Protein AF-A0A091MDM4-F1 (afdb_monomer)

Mean predicted aligned error: 3.96 Å

Foldseek 3Di:
DCPVVLVVVLLVLVVVQAPPCVQAVLPQVVLLVVCCVPPVVVPSVCCVQLFSVQVSVLSVVLCCLQCVVVVFFAFPAPNALCARRQWGQEGAHDDDLVPADFQEWGWYWDGDPPSHIWIWIWHAAQVRPDIDIHTDDPVCSNVCLAPVSLVVVQVPDPHHRHFWYWIAGSVGIDTDGSCPNSDTHTDPDGD

Nearest PDB structures (foldseek):
  4mlq-assembly1_A  TM=4.638E-01  e=4.460E+00  Priestia megaterium
  2xft-assembly2_B  TM=2.342E-01  e=1.701E+00  Streptomyces clavuligerus
  2xgn-assembly2_B  TM=2.343E-01  e=1.601E+00  Streptomyces clavuligerus
  2xh9-assembly1_A  TM=2.723E-01  e=5.031E+00  Streptomyces clavuligerus
  2xf3-assembly1_A  TM=2.298E-01  e=3.300E+00  Streptomyces clavuligerus

Structure (mmCIF, N/CA/C/O backbone):
data_AF-A0A091MDM4-F1
#
_entry.id   AF-A0A091MDM4-F1
#
loop_
_atom_site.group_PDB
_atom_site.id
_atom_site.type_symbol
_atom_site.label_atom_id
_atom_site.label_alt_id
_atom_site.label_comp_id
_atom_site.label_asym_id
_atom_site.label_entity_id
_atom_site.label_seq_id
_atom_site.pdbx_PDB_ins_code
_atom_site.Cartn_x
_atom_site.Cartn_y
_atom_site.Cartn_z
_atom_site.occupancy
_atom_site.B_iso_or_equiv
_atom_site.auth_seq_id
_atom_site.auth_comp_id
_atom_site.auth_asym_id
_atom_site.auth_atom_id
_atom_site.pdbx_PDB_model_num
ATOM 1 N N . GLN A 1 1 ? 21.155 23.314 11.624 1.00 45.09 1 GLN A N 1
ATOM 2 C CA . GLN A 1 1 ? 21.574 22.799 10.302 1.00 45.09 1 GLN A CA 1
ATOM 3 C C . GLN A 1 1 ? 20.989 21.403 10.018 1.00 45.09 1 GLN A C 1
ATOM 5 O O . GLN A 1 1 ? 21.298 20.847 8.976 1.00 45.09 1 GLN A O 1
ATOM 10 N N . ASP A 1 2 ? 20.067 20.887 10.848 1.00 61.50 2 ASP A N 1
ATOM 11 C CA . ASP A 1 2 ? 19.577 19.497 10.751 1.00 61.50 2 ASP A CA 1
ATOM 12 C C . ASP A 1 2 ? 18.279 19.299 9.951 1.00 61.50 2 ASP A C 1
ATOM 14 O O . ASP A 1 2 ? 18.075 18.226 9.390 1.00 61.50 2 ASP A O 1
ATOM 18 N N . ALA A 1 3 ? 17.428 20.326 9.825 1.00 61.38 3 ALA A N 1
ATOM 19 C CA . ALA A 1 3 ? 16.146 20.208 9.116 1.00 61.38 3 ALA A CA 1
ATOM 20 C C . ALA A 1 3 ? 16.320 19.858 7.624 1.00 61.38 3 ALA A C 1
ATOM 22 O O . ALA A 1 3 ? 15.691 18.933 7.128 1.00 61.38 3 ALA A O 1
ATOM 23 N N . GLY A 1 4 ? 17.264 20.512 6.935 1.00 71.25 4 GLY A N 1
ATOM 24 C CA . GLY A 1 4 ? 17.532 20.226 5.519 1.00 71.25 4 GLY A CA 1
ATOM 25 C C . GLY A 1 4 ? 18.147 18.842 5.265 1.00 71.25 4 GLY A C 1
ATOM 26 O O . GLY A 1 4 ? 17.968 18.282 4.189 1.00 71.25 4 GLY A O 1
ATOM 27 N N . SER A 1 5 ? 18.843 18.271 6.254 1.00 81.31 5 SER A N 1
ATOM 28 C CA . SER A 1 5 ? 19.373 16.902 6.175 1.00 81.31 5 SER A CA 1
ATOM 29 C C . SER A 1 5 ? 18.253 15.868 6.332 1.00 81.31 5 SER A C 1
ATOM 31 O O . SER A 1 5 ? 18.197 14.882 5.597 1.00 81.31 5 SER A O 1
ATOM 33 N N . LEU A 1 6 ? 17.320 16.131 7.254 1.00 82.56 6 LEU A N 1
ATOM 34 C CA . LEU A 1 6 ? 16.150 15.293 7.492 1.00 82.56 6 LEU A CA 1
ATOM 35 C C . LEU A 1 6 ? 15.211 15.261 6.278 1.00 82.56 6 LEU A C 1
ATOM 37 O O . LEU A 1 6 ? 14.831 14.178 5.835 1.00 82.56 6 LEU A O 1
ATOM 41 N N . ASP A 1 7 ? 14.899 16.422 5.700 1.00 84.50 7 ASP A N 1
ATOM 42 C CA . ASP A 1 7 ? 14.035 16.520 4.518 1.00 84.50 7 ASP A CA 1
ATOM 43 C C . ASP A 1 7 ? 14.628 15.763 3.322 1.00 84.50 7 ASP A C 1
ATOM 45 O O . ASP A 1 7 ? 13.929 15.003 2.646 1.00 84.50 7 ASP A O 1
ATOM 49 N N . ALA A 1 8 ? 15.940 15.897 3.100 1.00 86.00 8 ALA A N 1
ATOM 50 C CA . ALA A 1 8 ? 16.646 15.161 2.057 1.00 86.00 8 ALA A CA 1
ATOM 51 C C . ALA A 1 8 ? 16.611 13.641 2.297 1.00 86.00 8 ALA A C 1
ATOM 53 O O . ALA A 1 8 ? 16.416 12.873 1.354 1.00 86.00 8 ALA A O 1
ATOM 54 N N . ALA A 1 9 ? 16.753 13.192 3.548 1.00 85.00 9 ALA A N 1
ATOM 55 C CA . ALA A 1 9 ? 16.673 11.775 3.896 1.00 85.00 9 ALA A CA 1
ATOM 56 C C . ALA A 1 9 ? 15.266 11.198 3.660 1.00 85.00 9 ALA A C 1
ATOM 58 O O . ALA A 1 9 ? 15.140 10.099 3.115 1.00 85.00 9 ALA A O 1
ATOM 59 N N . VAL A 1 10 ? 14.215 11.943 4.020 1.00 86.62 10 VAL A N 1
ATOM 60 C CA . VAL A 1 10 ? 12.817 11.556 3.770 1.00 86.62 10 VAL A CA 1
ATOM 61 C C . VAL A 1 10 ? 12.552 11.458 2.271 1.00 86.62 10 VAL A C 1
ATOM 63 O O . VAL A 1 10 ? 12.084 10.421 1.803 1.00 86.62 10 VAL A O 1
ATOM 66 N N . GLN A 1 11 ? 12.894 12.491 1.498 1.00 88.75 11 GLN A N 1
ATOM 67 C CA . GLN A 1 11 ? 12.683 12.483 0.048 1.00 88.75 11 GLN A CA 1
ATOM 68 C C . GLN A 1 11 ? 13.466 11.359 -0.632 1.00 88.75 11 GLN A C 1
ATOM 70 O O . GLN A 1 11 ? 12.901 10.632 -1.443 1.00 88.75 11 GLN A O 1
ATOM 75 N N . SER A 1 12 ? 14.725 11.148 -0.240 1.00 87.00 12 SER A N 1
ATOM 76 C CA . SER A 1 12 ? 15.551 10.052 -0.753 1.00 87.00 12 SER A CA 1
ATOM 77 C C . SER A 1 12 ? 14.935 8.676 -0.467 1.00 87.00 12 SER A C 1
ATOM 79 O O . SER A 1 12 ? 14.911 7.808 -1.343 1.00 87.00 12 SER A O 1
ATOM 81 N N . ALA A 1 13 ? 14.392 8.470 0.739 1.00 86.75 13 ALA A N 1
ATOM 82 C CA . ALA A 1 13 ? 13.698 7.237 1.091 1.00 86.75 13 ALA A CA 1
ATOM 83 C C . ALA A 1 13 ? 12.434 7.030 0.245 1.00 86.75 13 ALA A C 1
ATOM 85 O O . ALA A 1 13 ? 12.234 5.936 -0.275 1.00 86.75 13 ALA A O 1
ATOM 86 N N . LEU A 1 14 ? 11.609 8.066 0.075 1.00 91.56 14 LEU A N 1
ATOM 87 C CA . LEU A 1 14 ? 10.369 7.982 -0.700 1.00 91.56 14 LEU A CA 1
ATOM 88 C C . LEU A 1 14 ? 10.628 7.776 -2.194 1.00 91.56 14 LEU A C 1
ATOM 90 O O . LEU A 1 14 ? 9.967 6.940 -2.804 1.00 91.56 14 LEU A O 1
ATOM 94 N N . GLN A 1 15 ? 11.614 8.470 -2.764 1.00 91.94 15 GLN A N 1
ATOM 95 C CA . GLN A 1 15 ? 12.001 8.347 -4.170 1.00 91.94 15 GLN A CA 1
ATOM 96 C C . GLN A 1 15 ? 12.426 6.921 -4.529 1.00 91.94 15 GLN A C 1
ATOM 98 O O . GLN A 1 15 ? 12.060 6.412 -5.585 1.00 91.94 15 GLN A O 1
ATOM 103 N N . ALA A 1 16 ? 13.170 6.248 -3.647 1.00 87.81 16 ALA A N 1
ATOM 104 C CA . ALA A 1 16 ? 13.582 4.864 -3.875 1.00 87.81 16 ALA A CA 1
ATOM 105 C C . ALA A 1 16 ? 12.394 3.879 -3.880 1.00 87.81 16 ALA A C 1
ATOM 107 O O . ALA A 1 16 ? 12.455 2.823 -4.516 1.00 87.81 16 ALA A O 1
ATOM 108 N N . LEU A 1 17 ? 11.321 4.206 -3.156 1.00 87.94 17 LEU A N 1
ATOM 109 C CA . LEU A 1 17 ? 10.164 3.335 -2.955 1.00 87.94 17 LEU A CA 1
ATOM 110 C C . LEU A 1 17 ? 9.073 3.560 -4.000 1.00 87.94 17 LEU A C 1
ATOM 112 O O . LEU A 1 17 ? 8.501 2.580 -4.474 1.00 87.94 17 LEU A O 1
ATOM 116 N N . TYR A 1 18 ? 8.828 4.818 -4.370 1.00 95.75 18 TYR A N 1
ATOM 117 C CA . TYR A 1 18 ? 7.754 5.235 -5.269 1.00 95.75 18 TYR A CA 1
ATOM 118 C C . TYR A 1 18 ? 8.290 5.939 -6.528 1.00 95.75 18 TYR A C 1
ATOM 120 O O . TYR A 1 18 ? 8.172 7.154 -6.651 1.00 95.75 18 TYR A O 1
ATOM 128 N N . PRO A 1 19 ? 8.929 5.216 -7.457 1.00 95.19 19 PRO A N 1
ATOM 129 C CA . PRO A 1 19 ? 9.342 5.786 -8.733 1.00 95.19 19 PRO A CA 1
ATOM 130 C C . PRO A 1 19 ? 8.200 5.730 -9.791 1.00 95.19 19 PRO A C 1
ATOM 132 O O . PRO A 1 19 ? 7.401 4.784 -9.770 1.00 95.19 19 PRO A O 1
ATOM 135 N N . PRO A 1 20 ? 8.086 6.705 -10.719 1.00 95.81 20 PRO A N 1
ATOM 136 C CA . PRO A 1 20 ? 8.891 7.924 -10.804 1.00 95.81 20 PRO A CA 1
ATOM 137 C C . PRO A 1 20 ? 8.447 8.932 -9.749 1.00 95.81 20 PRO A C 1
ATOM 139 O O . PRO A 1 20 ? 7.262 9.261 -9.629 1.00 95.81 20 PRO A O 1
ATOM 142 N N . PHE A 1 21 ? 9.412 9.440 -8.984 1.00 95.06 21 PHE A N 1
ATOM 143 C CA . PHE A 1 21 ? 9.106 10.266 -7.821 1.00 95.06 21 PHE A CA 1
ATOM 144 C C . PHE A 1 21 ? 8.476 11.598 -8.218 1.00 95.06 21 PHE A C 1
ATOM 146 O O . PHE A 1 21 ? 7.643 12.115 -7.485 1.00 95.06 21 PHE A O 1
ATOM 153 N N . GLU A 1 22 ? 8.786 12.120 -9.401 1.00 95.06 22 GLU A N 1
ATOM 154 C CA . GLU A 1 22 ? 8.176 13.329 -9.951 1.00 95.06 22 GLU A CA 1
ATOM 155 C C . GLU A 1 22 ? 6.648 13.206 -10.048 1.00 95.06 22 GLU A C 1
ATOM 157 O O . GLU A 1 22 ? 5.941 14.182 -9.806 1.00 95.06 22 GLU A O 1
ATOM 162 N N . ALA A 1 23 ? 6.137 12.006 -10.350 1.00 96.75 23 ALA A N 1
ATOM 163 C CA . ALA A 1 23 ? 4.704 11.746 -10.465 1.00 96.75 23 ALA A CA 1
ATOM 164 C C . ALA A 1 23 ? 4.053 11.413 -9.112 1.00 96.75 23 ALA A C 1
ATOM 166 O O . ALA A 1 23 ? 2.908 11.785 -8.858 1.00 96.75 23 ALA A O 1
ATOM 167 N N . THR A 1 24 ? 4.757 10.707 -8.222 1.00 97.81 24 THR A N 1
ATOM 168 C CA . THR A 1 24 ? 4.177 10.268 -6.941 1.00 97.81 24 THR A CA 1
ATOM 169 C C . THR A 1 24 ? 4.376 11.262 -5.803 1.00 97.81 24 THR A C 1
ATOM 171 O O . THR A 1 24 ? 3.627 11.200 -4.824 1.00 97.81 24 THR A O 1
ATOM 174 N N . ALA A 1 25 ? 5.374 12.151 -5.887 1.00 96.75 25 ALA A N 1
ATOM 175 C CA . ALA A 1 25 ? 5.783 13.057 -4.811 1.00 96.75 25 ALA A CA 1
ATOM 176 C C . ALA A 1 25 ? 4.617 13.851 -4.207 1.00 96.75 25 ALA A C 1
ATOM 178 O O . ALA A 1 25 ? 4.491 13.805 -2.980 1.00 96.75 25 ALA A O 1
ATOM 179 N N . PRO A 1 26 ? 3.722 14.499 -4.986 1.00 96.75 26 PRO A N 1
ATOM 180 C CA . PRO A 1 26 ? 2.591 15.233 -4.411 1.00 96.75 26 PRO A CA 1
ATOM 181 C C . PRO A 1 26 ? 1.721 14.349 -3.505 1.00 96.75 26 PRO A C 1
ATOM 183 O O . PRO A 1 26 ? 1.312 14.755 -2.416 1.00 96.75 26 PRO A O 1
ATOM 186 N N . THR A 1 27 ? 1.505 13.098 -3.916 1.00 97.88 27 THR A N 1
ATOM 187 C CA . THR A 1 27 ? 0.680 12.127 -3.195 1.00 97.88 27 THR A CA 1
ATOM 188 C C . THR A 1 27 ? 1.368 11.611 -1.931 1.00 97.88 27 THR A C 1
ATOM 190 O O . THR A 1 27 ? 0.766 11.619 -0.853 1.00 97.88 27 THR A O 1
ATOM 193 N N . VAL A 1 28 ? 2.618 11.142 -2.039 1.00 97.31 28 VAL A N 1
ATOM 194 C CA . VAL A 1 28 ? 3.325 10.508 -0.910 1.00 97.31 28 VAL A CA 1
ATOM 195 C C . VAL A 1 28 ? 3.793 11.529 0.120 1.00 97.31 28 VAL A C 1
ATOM 197 O O . VAL A 1 28 ? 3.665 11.273 1.315 1.00 97.31 28 VAL A O 1
ATOM 200 N N . LEU A 1 29 ? 4.239 12.718 -0.303 1.00 96.31 29 LEU A N 1
ATOM 201 C CA . LEU A 1 29 ? 4.558 13.805 0.625 1.00 96.31 29 LEU A CA 1
ATOM 202 C C . LEU A 1 29 ? 3.295 14.278 1.345 1.00 96.31 29 LEU A C 1
ATOM 204 O O . LEU A 1 29 ? 3.317 14.433 2.562 1.00 96.31 29 LEU A O 1
ATOM 208 N N . GLY A 1 30 ? 2.167 14.401 0.636 1.00 96.19 30 GLY A N 1
ATOM 209 C CA . GLY A 1 30 ? 0.876 14.702 1.255 1.00 96.19 30 GLY A CA 1
ATOM 210 C C . GLY A 1 30 ? 0.454 13.668 2.308 1.00 96.19 30 GLY A C 1
ATOM 211 O O . GLY A 1 30 ? -0.131 14.030 3.326 1.00 96.19 30 GLY A O 1
ATOM 212 N N . GLN A 1 31 ? 0.762 12.383 2.103 1.00 97.19 31 GLN A N 1
ATOM 213 C CA . GLN A 1 31 ? 0.544 11.342 3.115 1.00 97.19 31 GLN A CA 1
ATOM 214 C C . GLN A 1 31 ? 1.477 11.515 4.322 1.00 97.19 31 GLN A C 1
ATOM 216 O O . GLN A 1 31 ? 1.007 11.446 5.455 1.00 97.19 31 GLN A O 1
ATOM 221 N N . VAL A 1 32 ? 2.765 11.794 4.100 1.00 95.69 32 VAL A N 1
ATOM 222 C CA . VAL A 1 32 ? 3.722 12.047 5.191 1.00 95.69 32 VAL A CA 1
ATOM 223 C C . VAL A 1 32 ? 3.316 13.265 6.020 1.00 95.69 32 VAL A C 1
ATOM 225 O O . VAL A 1 32 ? 3.319 13.177 7.244 1.00 95.69 32 VAL A O 1
ATOM 228 N N . PHE A 1 33 ? 2.888 14.363 5.393 1.00 95.12 33 PHE A N 1
ATOM 229 C CA . PHE A 1 33 ? 2.385 15.530 6.123 1.00 95.12 33 PHE A CA 1
ATOM 230 C C . PHE A 1 33 ? 1.185 15.184 7.006 1.00 95.12 33 PHE A C 1
ATOM 232 O O . PHE A 1 33 ? 1.179 15.544 8.180 1.00 95.12 33 PHE A O 1
ATOM 239 N N . ARG A 1 34 ? 0.225 14.398 6.499 1.00 95.12 34 ARG A N 1
ATOM 240 C CA . ARG A 1 34 ? -0.899 13.935 7.327 1.00 95.12 34 ARG A CA 1
ATOM 241 C C . ARG A 1 34 ? -0.436 13.113 8.526 1.00 95.12 34 ARG A C 1
ATOM 243 O O . ARG A 1 34 ? -0.927 13.350 9.618 1.00 95.12 34 ARG A O 1
ATOM 250 N N . LEU A 1 35 ? 0.526 12.200 8.363 1.00 94.75 35 LEU A N 1
ATOM 251 C CA . LEU A 1 35 ? 1.083 11.447 9.498 1.00 94.75 35 LEU A CA 1
ATOM 252 C C . LEU A 1 35 ? 1.738 12.359 10.532 1.00 94.75 35 LEU A C 1
ATOM 254 O O . LEU A 1 35 ? 1.567 12.148 11.733 1.00 94.75 35 LEU A O 1
ATOM 258 N N . LEU A 1 36 ? 2.494 13.359 10.071 1.00 94.25 36 LEU A N 1
ATOM 259 C CA . LEU A 1 36 ? 3.126 14.331 10.955 1.00 94.25 36 LEU A CA 1
ATOM 260 C C . LEU A 1 36 ? 2.076 15.065 11.784 1.00 94.25 36 LEU A C 1
ATOM 262 O O . LEU A 1 36 ? 2.240 15.181 12.993 1.00 94.25 36 LEU A O 1
ATOM 266 N N . GLU A 1 37 ? 0.976 15.484 11.168 1.00 93.94 37 GLU A N 1
ATOM 267 C CA . GLU A 1 37 ? -0.117 16.174 11.853 1.00 93.94 37 GLU A CA 1
ATOM 268 C C . GLU A 1 37 ? -0.898 15.256 12.805 1.00 93.94 37 GLU A C 1
ATOM 270 O O . GLU A 1 37 ? -1.168 15.639 13.943 1.00 93.94 37 GLU A O 1
ATOM 275 N N . THR A 1 38 ? -1.256 14.041 12.374 1.00 93.25 38 THR A N 1
ATOM 276 C CA . THR A 1 38 ? -2.197 13.183 13.116 1.00 93.25 38 THR A CA 1
ATOM 277 C C . THR A 1 38 ? -1.540 12.260 14.131 1.00 93.25 38 THR A C 1
ATOM 279 O O . THR A 1 38 ? -2.172 11.899 15.121 1.00 93.25 38 THR A O 1
ATOM 282 N N . SER A 1 39 ? -0.305 11.829 13.876 1.00 92.81 39 SER A N 1
ATOM 283 C CA . SER A 1 39 ? 0.313 10.699 14.586 1.00 92.81 39 SER A CA 1
ATOM 284 C C . SER A 1 39 ? 1.655 11.041 15.226 1.00 92.81 39 SER A C 1
ATOM 286 O O . SER A 1 39 ? 2.029 10.397 16.201 1.00 92.81 39 SER A O 1
ATOM 288 N N . TYR A 1 40 ? 2.351 12.068 14.729 1.00 92.44 40 TYR A N 1
ATOM 289 C CA . TYR A 1 40 ? 3.678 12.460 15.223 1.00 92.44 40 TYR A CA 1
ATOM 290 C C . TYR A 1 40 ? 3.757 13.899 15.751 1.00 92.44 40 TYR A C 1
ATOM 292 O O . TYR A 1 40 ? 4.830 14.328 16.154 1.00 92.44 40 TYR A O 1
ATOM 300 N N . GLN A 1 41 ? 2.648 14.649 15.788 1.00 93.56 41 GLN A N 1
ATOM 301 C CA . GLN A 1 41 ? 2.578 16.019 16.333 1.00 93.56 41 GLN A CA 1
ATOM 302 C C . GLN A 1 41 ? 3.642 16.979 15.757 1.00 93.56 41 GLN A C 1
ATOM 304 O O . GLN A 1 41 ? 4.167 17.846 16.453 1.00 93.56 41 GLN A O 1
ATOM 309 N N . GLY A 1 42 ? 3.985 16.813 14.478 1.00 91.12 42 GLY A N 1
ATOM 310 C CA . GLY A 1 42 ? 5.024 17.580 13.787 1.00 91.12 42 GLY A CA 1
ATOM 311 C C . GLY A 1 42 ? 6.459 17.083 14.008 1.00 91.12 42 GLY A C 1
ATOM 312 O O . GLY A 1 42 ? 7.382 17.652 13.428 1.00 91.12 42 GLY A O 1
ATOM 313 N N . ASP A 1 43 ? 6.676 16.023 14.792 1.00 92.12 43 ASP A N 1
ATOM 314 C CA . ASP A 1 43 ? 8.002 15.442 15.016 1.00 92.12 43 ASP A CA 1
ATOM 315 C C . ASP A 1 43 ? 8.453 14.592 13.815 1.00 92.12 43 ASP A C 1
ATOM 317 O O . ASP A 1 43 ? 8.215 13.382 13.717 1.00 92.12 43 ASP A O 1
ATOM 321 N N . GLY A 1 44 ? 9.131 15.259 12.879 1.00 90.00 44 GLY A N 1
ATOM 322 C CA . GLY A 1 44 ? 9.696 14.640 11.682 1.00 90.00 44 GLY A CA 1
ATOM 323 C C . GLY A 1 44 ? 10.760 13.582 11.966 1.00 90.00 44 GLY A C 1
ATOM 324 O O . GLY A 1 44 ? 10.859 12.608 11.220 1.00 90.00 44 GLY A O 1
ATOM 325 N N . LEU A 1 45 ? 11.535 13.732 13.044 1.00 90.38 45 LEU A N 1
ATOM 326 C CA . LEU A 1 45 ? 12.585 12.776 13.385 1.00 90.38 45 LEU A CA 1
ATOM 327 C C . LEU A 1 45 ? 11.974 11.483 13.932 1.00 90.38 45 LEU A C 1
ATOM 329 O O . LEU A 1 45 ? 12.363 10.399 13.496 1.00 90.38 45 LEU A O 1
ATOM 333 N N . CYS A 1 46 ? 10.982 11.580 14.822 1.00 91.75 46 CYS A N 1
ATOM 334 C CA . CYS A 1 46 ? 10.234 10.412 15.285 1.00 91.75 46 CYS A CA 1
ATOM 335 C C . CYS A 1 46 ? 9.491 9.728 14.133 1.00 91.75 46 CYS A C 1
ATOM 337 O O . CYS A 1 46 ? 9.575 8.508 14.017 1.00 91.75 46 CYS A O 1
ATOM 339 N N . CYS A 1 47 ? 8.842 10.483 13.241 1.00 92.19 47 CYS A N 1
ATOM 340 C CA . CYS A 1 47 ? 8.195 9.924 12.049 1.00 92.19 47 CYS A CA 1
ATOM 341 C C . CYS A 1 47 ? 9.190 9.157 11.160 1.00 92.19 47 CYS A C 1
ATOM 343 O O . CYS A 1 47 ? 8.932 8.019 10.755 1.00 92.19 47 CYS A O 1
ATOM 345 N N . LEU A 1 48 ? 10.369 9.738 10.911 1.00 90.50 48 LEU A N 1
ATOM 346 C CA . LEU A 1 48 ? 11.416 9.085 10.131 1.00 90.50 48 LEU A CA 1
ATOM 347 C C . LEU A 1 48 ? 11.896 7.786 10.796 1.00 90.50 48 LEU A C 1
ATOM 349 O O . LEU A 1 48 ? 11.927 6.740 10.147 1.00 90.50 48 LEU A O 1
ATOM 353 N N . LEU A 1 49 ? 12.288 7.856 12.071 1.00 90.62 49 LEU A N 1
ATOM 354 C CA . LEU A 1 49 ? 12.921 6.744 12.784 1.00 90.62 49 LEU A CA 1
ATOM 355 C C . LEU A 1 49 ? 11.936 5.619 13.111 1.00 90.62 49 LEU A C 1
ATOM 357 O O . LEU A 1 49 ? 12.268 4.449 12.938 1.00 90.62 49 LEU A O 1
ATOM 361 N N . GLN A 1 50 ? 10.734 5.965 13.571 1.00 92.56 50 GLN A N 1
ATOM 362 C CA . GLN A 1 50 ? 9.759 4.991 14.060 1.00 92.56 50 GLN A CA 1
ATOM 363 C C . GLN A 1 50 ? 8.871 4.419 12.953 1.00 92.56 50 GLN A C 1
ATOM 365 O O . GLN A 1 50 ? 8.277 3.365 13.164 1.00 92.56 50 GLN A O 1
ATOM 370 N N . PHE A 1 51 ? 8.775 5.070 11.786 1.00 93.38 51 PHE A N 1
ATOM 371 C CA . PHE A 1 51 ? 7.910 4.596 10.704 1.00 93.38 51 PHE A CA 1
ATOM 372 C C . PHE A 1 51 ? 8.549 4.593 9.320 1.00 93.38 51 PHE A C 1
ATOM 374 O O . PHE A 1 51 ? 8.601 3.532 8.705 1.00 93.38 51 PHE A O 1
ATOM 381 N N . LEU A 1 52 ? 9.054 5.719 8.807 1.00 93.19 52 LEU A N 1
ATOM 382 C CA . LEU A 1 52 ? 9.469 5.773 7.396 1.00 93.19 52 LEU A CA 1
ATOM 383 C C . LEU A 1 52 ? 10.680 4.875 7.094 1.00 93.19 52 LEU A C 1
ATOM 385 O O . LEU A 1 52 ? 10.700 4.209 6.060 1.00 93.19 52 LEU A O 1
ATOM 389 N N . ILE A 1 53 ? 11.671 4.800 7.991 1.00 92.50 53 ILE A N 1
ATOM 390 C CA . ILE A 1 53 ? 12.807 3.874 7.844 1.00 92.50 53 ILE A CA 1
ATOM 391 C C . ILE 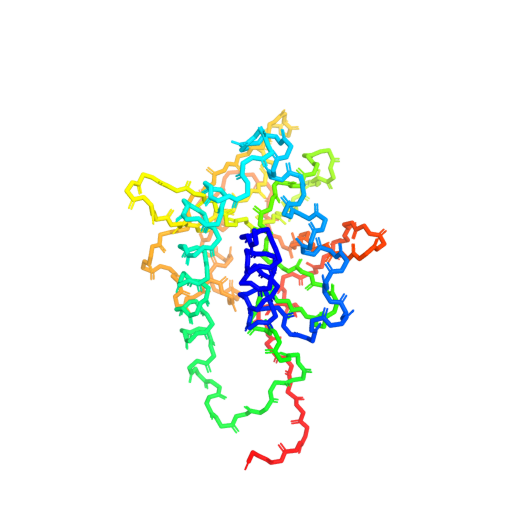A 1 53 ? 12.342 2.404 7.924 1.00 92.50 53 ILE A C 1
ATOM 393 O O . ILE A 1 53 ? 12.704 1.625 7.035 1.00 92.50 53 ILE A O 1
ATOM 397 N N . PRO A 1 54 ? 11.544 1.989 8.928 1.00 95.00 54 PRO A N 1
ATOM 398 C CA . PRO A 1 54 ? 10.959 0.647 8.962 1.00 95.00 54 PRO A CA 1
ATOM 399 C C . PRO A 1 54 ? 10.104 0.305 7.733 1.00 95.00 54 PRO A C 1
ATOM 401 O O . PRO A 1 54 ? 10.271 -0.769 7.152 1.00 95.00 54 PRO A O 1
ATOM 404 N N . ALA A 1 55 ? 9.245 1.227 7.291 1.00 95.25 55 ALA A N 1
ATOM 405 C CA . ALA A 1 55 ? 8.396 1.067 6.114 1.00 95.25 55 ALA A CA 1
ATOM 406 C C . ALA A 1 55 ? 9.234 0.906 4.842 1.00 95.25 55 ALA A C 1
ATOM 408 O O . ALA A 1 55 ? 8.960 0.011 4.046 1.00 95.25 55 ALA A O 1
ATOM 409 N N . LYS A 1 56 ? 10.316 1.684 4.688 1.00 94.12 56 LYS A N 1
ATOM 410 C CA . LYS A 1 56 ? 11.269 1.522 3.582 1.00 94.12 56 LYS A CA 1
ATOM 411 C C . LYS A 1 56 ? 11.812 0.096 3.511 1.00 94.12 56 LYS A C 1
ATOM 413 O O . LYS A 1 56 ? 11.734 -0.532 2.461 1.00 94.12 56 LYS A O 1
ATOM 418 N N . ARG A 1 57 ? 12.309 -0.438 4.631 1.00 94.44 57 ARG A N 1
ATOM 419 C CA . ARG A 1 57 ? 12.862 -1.804 4.691 1.00 94.44 57 ARG A CA 1
ATOM 420 C C . ARG A 1 57 ? 11.807 -2.864 4.377 1.00 94.44 57 ARG A C 1
ATOM 422 O O . ARG A 1 57 ? 12.094 -3.830 3.675 1.00 94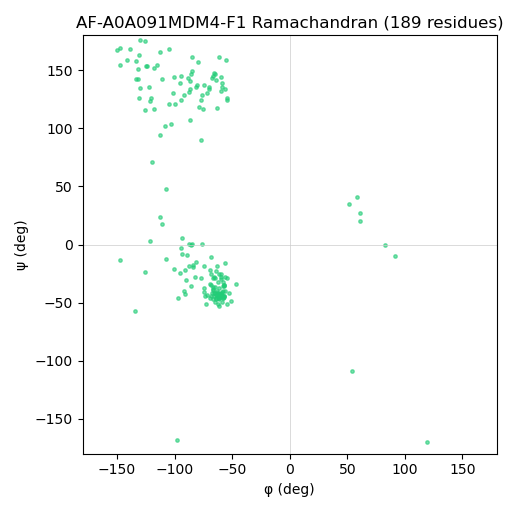.44 57 ARG A O 1
ATOM 429 N N . LEU A 1 58 ? 10.590 -2.697 4.897 1.00 96.00 58 LEU A N 1
ATOM 430 C CA . LEU A 1 58 ? 9.463 -3.579 4.589 1.00 96.00 58 LEU A CA 1
ATOM 431 C C . LEU A 1 58 ? 9.171 -3.585 3.086 1.00 96.00 58 LEU A C 1
ATOM 433 O O . LEU A 1 58 ? 9.070 -4.644 2.475 1.00 96.00 58 LEU A O 1
ATOM 437 N N . PHE A 1 59 ? 9.070 -2.403 2.494 1.00 96.56 59 PHE A N 1
ATOM 438 C CA . PHE A 1 59 ? 8.752 -2.220 1.089 1.00 96.56 59 PHE A CA 1
ATOM 439 C C . PHE A 1 59 ? 9.842 -2.727 0.151 1.00 96.56 59 PHE A C 1
ATOM 441 O O . PHE A 1 59 ? 9.517 -3.346 -0.856 1.00 96.56 59 PHE A O 1
ATOM 448 N N . GLU A 1 60 ? 11.120 -2.555 0.490 1.00 94.81 60 GLU A N 1
ATOM 449 C CA . GLU A 1 60 ? 12.231 -3.169 -0.246 1.00 94.81 60 GLU A CA 1
ATOM 450 C C . GLU A 1 60 ? 12.081 -4.698 -0.295 1.00 94.81 60 GLU A C 1
ATOM 452 O O . GLU A 1 60 ? 12.193 -5.290 -1.369 1.00 94.81 60 GLU A O 1
ATOM 457 N N . ARG A 1 61 ? 11.733 -5.335 0.834 1.00 95.38 61 ARG A N 1
ATOM 458 C CA . ARG A 1 61 ? 11.473 -6.785 0.888 1.00 95.38 61 ARG A CA 1
ATOM 459 C C . ARG A 1 61 ? 10.237 -7.193 0.088 1.00 95.38 61 ARG A C 1
ATOM 461 O O . ARG A 1 61 ? 10.295 -8.179 -0.641 1.00 95.38 61 ARG A O 1
ATOM 468 N N . LEU A 1 62 ? 9.136 -6.444 0.199 1.00 96.38 62 LEU A N 1
ATOM 469 C CA . LEU A 1 62 ? 7.910 -6.711 -0.562 1.00 96.38 62 LEU A CA 1
ATOM 470 C C . LEU A 1 62 ? 8.152 -6.610 -2.067 1.00 96.38 62 LEU A C 1
ATOM 472 O O . LEU A 1 62 ? 7.775 -7.514 -2.806 1.00 96.38 62 LEU A O 1
ATOM 476 N N . ARG A 1 63 ? 8.831 -5.549 -2.517 1.00 95.06 63 ARG A N 1
ATOM 477 C CA . ARG A 1 63 ? 9.212 -5.377 -3.924 1.00 95.06 63 ARG A CA 1
ATOM 478 C C . ARG A 1 63 ? 10.122 -6.504 -4.382 1.00 95.06 63 ARG A C 1
ATOM 480 O O . ARG A 1 63 ? 9.886 -7.076 -5.437 1.00 95.06 63 ARG A O 1
ATOM 487 N N . GLN A 1 64 ? 11.131 -6.863 -3.590 1.00 94.25 64 GLN A N 1
ATOM 488 C CA . GLN A 1 64 ? 12.025 -7.965 -3.931 1.00 94.25 64 GLN A CA 1
ATOM 489 C C . GLN A 1 64 ? 11.257 -9.280 -4.120 1.00 94.25 64 GLN A C 1
ATOM 491 O O . GLN A 1 64 ? 11.481 -9.969 -5.113 1.00 94.25 64 GLN A O 1
ATOM 496 N N . ALA A 1 65 ? 10.343 -9.611 -3.205 1.00 95.38 65 ALA A N 1
ATOM 497 C CA . ALA A 1 65 ? 9.547 -10.832 -3.280 1.00 95.38 65 ALA A CA 1
ATOM 498 C C . ALA A 1 65 ? 8.572 -10.814 -4.469 1.00 95.38 65 ALA A C 1
ATOM 500 O O . ALA A 1 65 ? 8.534 -11.771 -5.241 1.00 95.38 65 ALA A O 1
ATOM 501 N N . ALA A 1 66 ? 7.844 -9.711 -4.661 1.00 95.69 66 ALA A N 1
ATOM 502 C CA . ALA A 1 66 ? 6.871 -9.564 -5.741 1.00 95.69 66 ALA A CA 1
ATOM 503 C C . ALA A 1 66 ? 7.530 -9.554 -7.131 1.00 95.69 66 ALA A C 1
ATOM 505 O O . ALA A 1 66 ? 6.982 -10.112 -8.080 1.00 95.69 66 ALA A O 1
ATOM 506 N N . CYS A 1 67 ? 8.715 -8.948 -7.268 1.00 94.69 67 CYS A N 1
ATOM 507 C CA . CYS A 1 67 ? 9.421 -8.838 -8.546 1.00 94.69 67 CYS A CA 1
ATOM 508 C C . CYS A 1 67 ? 10.259 -10.075 -8.898 1.00 94.69 67 CYS A C 1
ATOM 510 O O . CYS A 1 67 ? 10.620 -10.238 -10.065 1.00 94.69 67 CYS A O 1
ATOM 512 N N . ALA A 1 68 ? 10.580 -10.948 -7.935 1.00 94.56 68 ALA A N 1
ATOM 513 C CA . ALA A 1 68 ? 11.437 -12.118 -8.154 1.00 94.56 68 ALA A CA 1
ATOM 514 C C . ALA A 1 68 ? 10.988 -13.033 -9.319 1.00 94.56 68 ALA A C 1
ATOM 516 O O . ALA A 1 68 ? 11.854 -13.429 -10.107 1.00 94.56 68 ALA A O 1
ATOM 517 N N . PRO A 1 69 ? 9.684 -13.327 -9.521 1.00 93.88 69 PRO A N 1
ATOM 518 C CA . PRO A 1 69 ? 9.220 -14.131 -10.659 1.00 93.88 69 PRO A CA 1
ATOM 519 C C . PRO A 1 69 ? 9.492 -13.498 -12.035 1.00 93.88 69 PRO A C 1
ATOM 521 O O . PRO A 1 69 ? 9.487 -14.193 -13.048 1.00 93.88 69 PRO A O 1
ATOM 524 N N . TYR A 1 70 ? 9.754 -12.189 -12.081 1.00 92.75 70 TYR A N 1
ATOM 525 C CA . TYR A 1 70 ? 9.881 -11.392 -13.303 1.00 92.75 70 TYR A CA 1
ATOM 526 C C . TYR A 1 70 ? 11.308 -10.880 -13.534 1.00 92.75 70 TYR A C 1
ATOM 528 O O . TYR A 1 70 ? 11.514 -9.897 -14.240 1.00 92.75 70 TYR A O 1
ATOM 536 N N . PHE A 1 71 ? 12.316 -11.550 -12.967 1.00 88.56 71 PHE A N 1
ATOM 537 C CA . PHE A 1 71 ? 13.714 -11.099 -12.968 1.00 88.56 71 PHE A CA 1
ATOM 538 C C . PHE A 1 71 ? 14.330 -10.824 -14.357 1.00 88.56 71 PHE A C 1
ATOM 540 O O . PHE A 1 71 ? 15.361 -10.172 -14.428 1.00 88.56 71 PHE A O 1
ATOM 547 N N . ASN A 1 72 ? 13.734 -11.280 -15.459 1.00 88.81 72 ASN A N 1
ATOM 548 C CA . ASN A 1 72 ? 14.202 -11.015 -16.829 1.00 88.81 72 ASN A CA 1
ATOM 549 C C . ASN A 1 72 ? 13.270 -10.090 -17.629 1.00 88.81 72 ASN A C 1
ATOM 551 O O . ASN A 1 72 ? 13.320 -10.072 -18.857 1.00 88.81 72 ASN A O 1
ATOM 555 N N . ARG A 1 73 ? 12.386 -9.350 -16.958 1.00 92.31 73 ARG A N 1
ATOM 556 C CA . ARG A 1 73 ? 11.454 -8.410 -17.587 1.00 92.31 73 ARG A CA 1
ATOM 557 C C . ARG A 1 73 ? 11.718 -6.986 -17.103 1.00 92.31 73 ARG A C 1
ATOM 559 O O . ARG A 1 73 ? 12.173 -6.783 -15.978 1.00 92.31 73 ARG A O 1
ATOM 566 N N . ILE A 1 74 ? 11.406 -6.010 -17.950 1.00 93.00 74 ILE A N 1
ATOM 567 C CA . ILE A 1 74 ? 11.401 -4.592 -17.590 1.00 93.00 74 ILE A CA 1
ATOM 568 C C . ILE A 1 74 ? 9.956 -4.189 -17.314 1.00 93.00 74 ILE A C 1
ATOM 570 O O . ILE A 1 74 ? 9.099 -4.327 -18.184 1.00 93.00 74 ILE A O 1
ATOM 574 N N . PHE A 1 75 ? 9.674 -3.715 -16.103 1.00 95.06 75 PHE A N 1
ATOM 575 C CA . PHE A 1 75 ? 8.338 -3.254 -15.731 1.00 95.06 75 PHE A CA 1
ATOM 576 C C . PHE A 1 75 ? 7.995 -1.953 -16.463 1.00 95.06 75 PHE A C 1
ATOM 578 O O . PHE A 1 75 ? 8.802 -1.027 -16.488 1.00 95.06 75 PHE A O 1
ATOM 585 N N . LEU A 1 76 ? 6.773 -1.862 -16.992 1.00 95.88 76 LEU A N 1
ATOM 586 C CA . LEU A 1 76 ? 6.203 -0.613 -17.507 1.00 95.88 76 LEU A CA 1
ATOM 587 C C . LEU A 1 76 ? 6.099 0.435 -16.390 1.00 95.88 76 LEU A C 1
ATOM 589 O O . LEU A 1 76 ? 6.323 1.624 -16.603 1.00 95.88 76 LEU A O 1
ATOM 593 N N . HIS A 1 77 ? 5.763 -0.025 -15.186 1.00 96.06 77 HIS A N 1
ATOM 594 C CA . HIS A 1 77 ? 5.705 0.789 -13.983 1.00 96.06 77 HIS A CA 1
ATOM 595 C C . HIS A 1 77 ? 6.865 0.423 -13.062 1.00 96.06 77 HIS A C 1
ATOM 597 O O . HIS A 1 77 ? 6.822 -0.583 -12.357 1.00 96.06 77 HIS A O 1
ATOM 603 N N . GLU A 1 78 ? 7.901 1.258 -13.044 1.00 93.94 78 GLU A N 1
ATOM 604 C CA . GLU A 1 78 ? 9.104 1.034 -12.236 1.00 93.94 78 GLU A CA 1
ATOM 605 C C . GLU A 1 78 ? 8.830 0.943 -10.729 1.00 93.94 78 GLU A C 1
ATOM 607 O O . GLU A 1 78 ? 9.578 0.284 -10.009 1.00 93.94 78 GLU A O 1
ATOM 612 N N . GLY A 1 79 ? 7.748 1.560 -10.247 1.00 95.81 79 GLY A N 1
ATOM 613 C CA . GLY A 1 79 ? 7.331 1.510 -8.848 1.00 95.81 79 GLY A CA 1
ATOM 614 C C . GLY A 1 79 ? 6.484 0.304 -8.463 1.00 95.81 79 GLY A C 1
ATOM 615 O O . GLY A 1 79 ? 6.110 0.177 -7.294 1.00 95.81 79 GLY A O 1
ATOM 616 N N . TRP A 1 80 ? 6.202 -0.605 -9.401 1.00 97.31 80 TRP A N 1
ATOM 617 C CA . TRP A 1 80 ? 5.406 -1.789 -9.105 1.00 97.31 80 TRP A CA 1
ATOM 618 C C . TRP A 1 80 ? 6.069 -2.631 -7.990 1.00 97.31 80 TRP A C 1
ATOM 620 O O . TRP A 1 80 ? 7.300 -2.784 -7.969 1.00 97.31 80 TRP A O 1
ATOM 630 N N . PRO A 1 81 ? 5.284 -3.169 -7.037 1.00 97.06 81 PRO A N 1
ATOM 631 C CA . PRO A 1 81 ? 3.828 -3.033 -6.901 1.00 97.06 81 PRO A CA 1
ATOM 632 C C . PRO A 1 81 ? 3.353 -1.883 -5.985 1.00 97.06 81 PRO A C 1
ATOM 634 O O . PRO A 1 81 ? 2.161 -1.775 -5.712 1.00 97.06 81 PRO A O 1
ATOM 637 N N . LEU A 1 82 ? 4.249 -1.029 -5.478 1.00 97.94 82 LEU A N 1
ATOM 638 C CA . LEU A 1 82 ? 3.898 0.030 -4.516 1.00 97.94 82 LEU A CA 1
ATOM 639 C C . LEU A 1 82 ? 3.223 1.240 -5.170 1.00 97.94 82 LEU A C 1
ATOM 641 O O . LEU A 1 82 ? 2.411 1.915 -4.532 1.00 97.94 82 LEU A O 1
ATOM 645 N N . CYS A 1 83 ? 3.532 1.504 -6.437 1.00 98.06 83 CYS A N 1
ATOM 646 C CA . CYS A 1 83 ? 2.802 2.446 -7.274 1.00 98.06 83 CYS A CA 1
ATOM 647 C C . CYS A 1 83 ? 2.794 2.030 -8.748 1.00 98.06 83 CYS A C 1
ATOM 649 O O . CYS A 1 83 ? 3.691 1.339 -9.230 1.00 98.06 83 CYS A O 1
ATOM 651 N N . LEU A 1 84 ? 1.768 2.482 -9.470 1.00 97.62 84 LEU A N 1
ATOM 652 C CA . LEU A 1 84 ? 1.655 2.370 -10.922 1.00 97.62 84 LEU A CA 1
ATOM 653 C C . LEU A 1 84 ? 1.743 3.775 -11.516 1.00 97.62 84 LEU A C 1
ATOM 655 O O . LEU A 1 84 ? 0.741 4.490 -11.561 1.00 97.62 84 LEU A O 1
ATOM 659 N N . HIS A 1 85 ? 2.951 4.178 -11.918 1.00 95.56 85 HIS A N 1
ATOM 660 C CA . HIS A 1 85 ? 3.264 5.560 -12.293 1.00 95.56 85 HIS A CA 1
ATOM 661 C C . HIS A 1 85 ? 2.873 6.544 -11.172 1.00 95.56 85 HIS A C 1
ATOM 663 O O . HIS A 1 85 ? 3.493 6.523 -10.116 1.00 95.56 85 HIS A O 1
ATOM 669 N N . GLU A 1 86 ? 1.832 7.355 -11.350 1.00 97.00 86 GLU A N 1
ATOM 670 C CA . GLU A 1 86 ? 1.341 8.339 -10.380 1.00 97.00 86 GLU A CA 1
ATOM 671 C C . GLU A 1 86 ? 0.433 7.742 -9.287 1.00 97.00 86 GLU A C 1
ATOM 673 O O . GLU A 1 86 ? 0.156 8.391 -8.275 1.00 97.00 86 GLU A O 1
ATOM 678 N N . LYS A 1 87 ? -0.058 6.511 -9.485 1.00 98.44 87 LYS A N 1
ATOM 679 C CA . LYS A 1 87 ? -1.037 5.859 -8.602 1.00 98.44 87 LYS A CA 1
ATOM 680 C C . LYS A 1 87 ? -0.338 5.139 -7.457 1.00 98.44 87 LYS A C 1
ATOM 682 O O . LYS A 1 87 ? 0.231 4.070 -7.657 1.00 98.44 87 LYS A O 1
ATOM 687 N N . VAL A 1 88 ? -0.418 5.684 -6.248 1.00 98.62 88 VAL A N 1
ATOM 688 C CA . VAL A 1 88 ? 0.092 5.063 -5.016 1.00 98.62 88 VAL A CA 1
ATOM 689 C C . VAL A 1 88 ? -0.849 3.941 -4.576 1.00 98.62 88 VAL A C 1
ATOM 691 O O . VAL A 1 88 ? -2.007 4.213 -4.256 1.00 98.62 88 VAL A O 1
ATOM 694 N N . VAL A 1 89 ? -0.342 2.705 -4.564 1.00 98.62 89 VAL A N 1
ATOM 695 C CA . VAL A 1 89 ? -1.084 1.471 -4.239 1.00 98.62 89 VAL A CA 1
ATOM 696 C C . VAL A 1 89 ? -0.998 1.133 -2.753 1.00 98.62 89 VAL A C 1
ATOM 698 O O . VAL A 1 89 ? -1.993 0.742 -2.150 1.00 98.62 89 VAL A O 1
ATOM 701 N N . VAL A 1 90 ? 0.187 1.278 -2.153 1.00 98.56 90 VAL A N 1
ATOM 702 C CA . VAL A 1 90 ? 0.373 1.086 -0.710 1.00 98.56 90 VAL A CA 1
ATOM 703 C C . VAL A 1 90 ? 0.511 2.452 -0.056 1.00 98.56 90 VAL A C 1
ATOM 705 O O . VAL A 1 90 ? 1.393 3.228 -0.403 1.00 98.56 90 VAL A O 1
ATOM 708 N N . HIS A 1 91 ? -0.379 2.773 0.875 1.00 98.50 91 HIS A N 1
ATOM 709 C CA . HIS A 1 91 ? -0.420 4.085 1.509 1.00 98.50 91 HIS A CA 1
ATOM 710 C C . HIS A 1 91 ? 0.485 4.151 2.736 1.00 98.50 91 HIS A C 1
ATOM 712 O O . HIS A 1 91 ? 0.565 3.210 3.517 1.00 98.50 91 HIS A O 1
ATOM 718 N N . LEU A 1 92 ? 1.123 5.297 2.949 1.00 97.56 92 LEU A N 1
ATOM 719 C CA . LEU A 1 92 ? 1.838 5.621 4.181 1.00 97.56 92 LEU A CA 1
ATOM 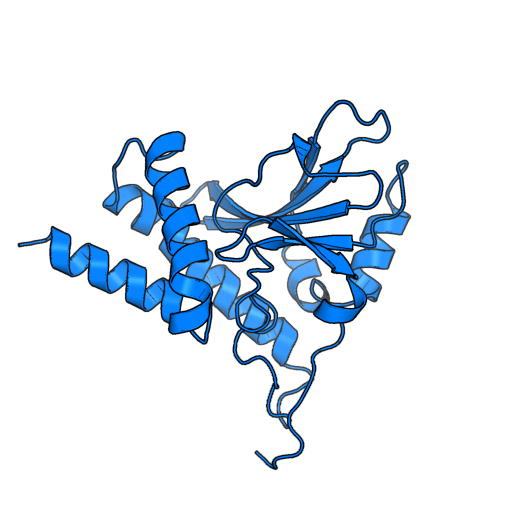720 C C . LEU A 1 92 ? 0.889 6.135 5.272 1.00 97.56 92 LEU A C 1
ATOM 722 O O . LEU A 1 92 ? 1.163 5.961 6.450 1.00 97.56 92 LEU A O 1
ATOM 726 N N . ALA A 1 93 ? -0.225 6.759 4.884 1.00 96.81 93 ALA A N 1
ATOM 727 C CA . ALA A 1 93 ? -1.212 7.347 5.789 1.00 96.81 93 ALA A CA 1
ATOM 728 C C . ALA A 1 93 ? -2.609 6.771 5.523 1.00 96.81 93 ALA A C 1
ATOM 730 O O . ALA A 1 93 ? -2.893 6.414 4.376 1.00 96.81 93 ALA A O 1
ATOM 731 N N . PRO A 1 94 ? -3.507 6.743 6.523 1.00 96.25 94 PRO A N 1
ATOM 732 C CA . PRO A 1 94 ? -4.875 6.288 6.311 1.00 96.25 94 PRO A CA 1
ATOM 733 C C . PRO A 1 94 ? -5.600 7.135 5.258 1.00 96.25 94 PRO A C 1
ATOM 735 O O . PRO A 1 94 ? -5.399 8.353 5.145 1.00 96.25 94 PRO A O 1
ATOM 738 N N . LEU A 1 95 ? -6.456 6.474 4.477 1.00 96.38 95 LEU A N 1
ATOM 739 C CA . LEU A 1 95 ? -7.404 7.132 3.582 1.00 96.38 95 LEU A CA 1
ATOM 740 C C . LEU A 1 95 ? -8.676 7.511 4.343 1.00 96.38 95 LEU A C 1
ATOM 742 O O . LEU A 1 95 ? -8.966 6.954 5.400 1.00 96.3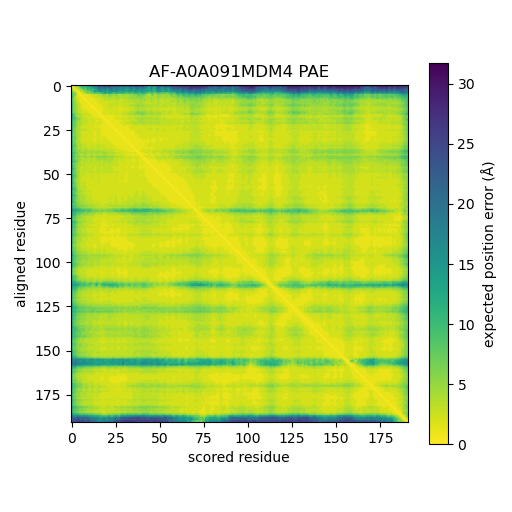8 95 LEU A O 1
ATOM 746 N N . ASN A 1 96 ? -9.466 8.433 3.785 1.00 94.75 96 ASN A N 1
ATOM 747 C CA . ASN A 1 96 ? -10.782 8.746 4.337 1.00 94.75 96 ASN A CA 1
ATOM 748 C C . ASN A 1 96 ? -11.691 7.497 4.259 1.00 94.75 96 ASN A C 1
ATOM 750 O O . ASN A 1 96 ? -12.008 7.067 3.146 1.00 94.75 96 ASN A O 1
ATOM 754 N N . PRO A 1 97 ? -12.155 6.946 5.400 1.00 92.06 97 PRO A N 1
ATOM 755 C CA . PRO A 1 97 ? -13.012 5.759 5.440 1.00 92.06 97 PRO A CA 1
ATOM 756 C C . PRO A 1 97 ? -14.288 5.870 4.603 1.00 92.06 97 PRO A C 1
ATOM 758 O O . PRO A 1 97 ? -14.772 4.869 4.087 1.00 92.06 97 PRO A O 1
ATOM 761 N N . LEU A 1 98 ? -14.816 7.087 4.430 1.00 94.69 98 LEU A N 1
ATOM 762 C CA . LEU A 1 98 ? -16.054 7.348 3.688 1.00 94.69 98 LEU A CA 1
ATOM 763 C C . LEU A 1 98 ? -15.934 7.097 2.177 1.00 94.69 98 LEU A C 1
ATOM 765 O O . LEU A 1 98 ? -16.938 7.130 1.470 1.00 94.69 98 LEU A O 1
ATOM 769 N N . LEU A 1 99 ? -14.716 6.890 1.670 1.00 95.88 99 LEU A N 1
ATOM 770 C CA . LEU A 1 99 ? -14.466 6.586 0.262 1.00 95.88 99 LEU A CA 1
ATOM 771 C C . LEU A 1 99 ? -14.627 5.099 -0.060 1.00 95.88 99 LEU A C 1
ATOM 773 O O . LEU A 1 99 ? -14.806 4.761 -1.228 1.00 95.88 99 LEU A O 1
ATOM 777 N N . LEU A 1 100 ? -14.564 4.227 0.949 1.00 96.94 100 LEU A N 1
ATOM 778 C CA . LEU A 1 100 ? -14.738 2.794 0.763 1.00 96.94 100 LEU A CA 1
ATOM 779 C C . LEU A 1 100 ? -16.191 2.465 0.414 1.00 96.94 100 LEU A C 1
ATOM 781 O O . LEU A 1 100 ? -17.126 2.912 1.080 1.00 96.94 100 LEU A O 1
ATOM 785 N N . ARG A 1 101 ? -16.374 1.627 -0.605 1.00 96.88 101 ARG A N 1
ATOM 786 C CA . ARG A 1 101 ? -17.651 0.996 -0.952 1.00 96.88 101 ARG A CA 1
ATOM 787 C C . ARG A 1 101 ? -17.579 -0.513 -0.704 1.00 96.88 101 ARG A C 1
ATOM 789 O O . ARG A 1 101 ? -16.488 -1.059 -0.531 1.00 96.88 101 ARG A O 1
ATOM 796 N N . PRO A 1 102 ? -18.719 -1.226 -0.673 1.00 96.56 102 PRO A N 1
ATOM 797 C CA . PRO A 1 102 ? -18.700 -2.685 -0.622 1.00 96.56 102 PRO A CA 1
ATOM 798 C C . PRO A 1 102 ? -17.864 -3.260 -1.778 1.00 96.56 102 PRO A C 1
ATOM 800 O O . PRO A 1 102 ? -18.118 -2.928 -2.933 1.00 96.56 102 PRO A O 1
ATOM 803 N N . GLY A 1 103 ? -16.878 -4.103 -1.458 1.00 96.94 103 GLY A N 1
ATOM 804 C CA . GLY A 1 103 ? -15.933 -4.683 -2.426 1.00 96.94 103 GLY A CA 1
ATOM 805 C C . GLY A 1 103 ? -14.643 -3.877 -2.642 1.00 96.94 103 GLY A C 1
ATOM 806 O O . GLY A 1 103 ? -13.694 -4.399 -3.240 1.00 96.94 103 GLY A O 1
ATOM 807 N N . ASP A 1 104 ? -14.570 -2.654 -2.108 1.00 98.25 104 ASP A N 1
ATOM 808 C CA . ASP A 1 104 ? -13.343 -1.859 -2.083 1.00 98.25 104 ASP A CA 1
ATOM 809 C C . ASP A 1 104 ? -12.467 -2.223 -0.875 1.00 98.25 104 ASP A C 1
ATOM 811 O O . ASP A 1 104 ? -12.953 -2.561 0.210 1.00 98.25 104 ASP A O 1
ATOM 815 N N . PHE A 1 105 ? -11.157 -2.085 -1.052 1.00 98.44 105 PHE A N 1
ATOM 816 C CA . PHE A 1 105 ? -10.161 -2.136 0.012 1.00 98.44 105 PHE A CA 1
ATOM 817 C C . PHE A 1 105 ? -8.988 -1.207 -0.298 1.00 98.44 105 PHE A C 1
ATOM 819 O O . PHE A 1 105 ? -8.849 -0.730 -1.419 1.00 98.44 105 PHE A O 1
ATOM 826 N N . TYR A 1 106 ? -8.105 -0.972 0.665 1.00 98.75 106 TYR A N 1
ATOM 827 C CA . TYR A 1 106 ? -6.792 -0.382 0.403 1.00 98.75 106 TYR A CA 1
ATOM 828 C C . TYR A 1 106 ? -5.711 -1.026 1.265 1.00 98.75 106 TYR A C 1
ATOM 830 O O . TYR A 1 106 ? -6.001 -1.630 2.300 1.00 98.75 106 TYR A O 1
ATOM 838 N N . LEU A 1 107 ? -4.463 -0.905 0.816 1.00 98.69 107 LEU A N 1
ATOM 839 C CA . LEU A 1 107 ? -3.285 -1.374 1.537 1.00 98.69 107 LEU A CA 1
ATOM 840 C C . LEU A 1 107 ? -2.606 -0.186 2.210 1.00 98.69 107 LEU A C 1
ATOM 842 O O . LEU A 1 107 ? -2.342 0.827 1.567 1.00 98.69 107 LEU A O 1
ATOM 846 N N . GLN A 1 108 ? -2.291 -0.305 3.493 1.00 98.38 108 GLN A N 1
ATOM 847 C CA . GLN A 1 108 ? -1.607 0.743 4.244 1.00 98.38 108 GLN A CA 1
ATOM 848 C C . GLN A 1 108 ? -0.408 0.155 4.983 1.00 98.38 108 GLN A C 1
ATOM 850 O O . GLN A 1 108 ? -0.529 -0.888 5.617 1.00 98.38 108 GLN A O 1
ATOM 855 N N . ALA A 1 109 ? 0.739 0.827 4.927 1.00 97.69 109 ALA A N 1
ATOM 856 C CA . ALA A 1 109 ? 1.830 0.578 5.851 1.00 97.69 109 ALA A CA 1
ATOM 857 C C . ALA A 1 109 ? 1.590 1.304 7.171 1.00 97.69 109 ALA A C 1
ATOM 859 O O . ALA A 1 109 ? 1.223 2.478 7.194 1.00 97.69 109 ALA A O 1
ATOM 860 N N . GLU A 1 110 ? 1.835 0.606 8.272 1.00 95.69 110 GLU A N 1
ATOM 861 C CA . GLU A 1 110 ? 1.616 1.123 9.618 1.00 95.69 110 GLU A CA 1
ATOM 862 C C . GLU A 1 110 ? 2.818 0.831 10.515 1.00 95.69 110 GLU A C 1
ATOM 864 O O . GLU A 1 110 ? 3.415 -0.247 10.395 1.00 95.69 110 GLU A O 1
ATOM 869 N N . PRO A 1 111 ? 3.180 1.763 11.417 1.00 93.50 111 PRO A N 1
ATOM 870 C CA . PRO A 1 111 ? 4.175 1.490 12.438 1.00 93.50 111 PRO A CA 1
ATOM 871 C C . PRO A 1 111 ? 3.668 0.406 13.391 1.00 93.50 111 PRO A C 1
ATOM 873 O O . PRO A 1 111 ? 2.476 0.290 13.674 1.00 93.50 111 PRO A O 1
ATOM 876 N N . CYS A 1 112 ? 4.598 -0.393 13.886 1.00 90.38 112 CYS A N 1
ATOM 877 C CA . CYS A 1 112 ? 4.374 -1.442 14.866 1.00 90.38 112 CYS A CA 1
ATOM 878 C C . CYS A 1 112 ? 5.302 -1.248 16.063 1.00 90.38 112 CYS A C 1
ATOM 880 O O . CYS A 1 112 ? 6.170 -0.369 16.079 1.00 90.38 112 CYS A O 1
ATOM 882 N N . GLU A 1 113 ? 5.121 -2.093 17.074 1.00 84.06 113 GLU A N 1
ATOM 883 C CA . GLU A 1 113 ? 6.043 -2.168 18.201 1.00 84.06 113 GLU A CA 1
ATOM 884 C C . GLU A 1 113 ? 7.482 -2.440 17.718 1.00 84.06 113 GLU A C 1
ATOM 886 O O . GLU A 1 113 ? 7.722 -2.898 16.596 1.00 84.06 113 GLU A O 1
ATOM 891 N N . GLU A 1 114 ? 8.458 -2.098 18.559 1.00 86.06 114 GLU A N 1
ATOM 892 C CA . GLU A 1 114 ? 9.884 -2.346 18.297 1.00 86.06 114 GLU A CA 1
ATOM 893 C C . GLU A 1 114 ? 10.451 -1.661 17.036 1.00 86.06 114 GLU A C 1
ATOM 895 O O . GLU A 1 114 ? 11.436 -2.120 16.463 1.00 86.06 114 GLU A O 1
ATOM 900 N N . GLN A 1 115 ? 9.871 -0.528 16.615 1.00 86.19 115 GLN A N 1
ATOM 901 C CA . GLN A 1 115 ? 10.307 0.217 15.418 1.00 86.19 115 GLN A CA 1
ATOM 902 C C . GLN A 1 115 ? 10.243 -0.649 14.150 1.00 86.19 115 GLN A C 1
ATOM 904 O O . GLN A 1 115 ? 11.132 -0.624 13.295 1.00 86.19 115 GLN A O 1
ATOM 909 N N . THR A 1 116 ? 9.183 -1.444 14.035 1.00 92.50 116 THR A N 1
ATOM 910 C CA . THR A 1 116 ? 8.877 -2.225 12.837 1.00 92.50 116 THR A CA 1
ATOM 911 C C . THR A 1 116 ? 7.727 -1.582 12.062 1.00 92.50 116 THR A C 1
ATOM 913 O O . THR A 1 116 ? 7.074 -0.652 12.536 1.00 92.50 116 THR A O 1
ATOM 916 N N . ALA A 1 117 ? 7.492 -2.046 10.837 1.00 95.50 117 ALA A N 1
ATOM 917 C CA . ALA A 1 117 ? 6.324 -1.669 10.053 1.00 95.50 117 ALA A CA 1
ATOM 918 C C . ALA A 1 117 ? 5.670 -2.927 9.487 1.00 95.50 117 ALA A C 1
ATOM 920 O O . ALA A 1 117 ? 6.360 -3.907 9.191 1.00 95.50 117 ALA A O 1
ATOM 921 N N . ARG A 1 118 ? 4.356 -2.870 9.286 1.00 96.94 118 ARG A N 1
ATOM 922 C CA . ARG A 1 118 ? 3.569 -3.923 8.631 1.00 96.94 118 ARG A CA 1
ATOM 923 C C . ARG A 1 118 ? 2.676 -3.336 7.552 1.00 96.94 118 ARG A C 1
ATOM 925 O O . ARG A 1 118 ? 2.412 -2.137 7.570 1.00 96.94 118 ARG A O 1
ATOM 932 N N . VAL A 1 119 ? 2.180 -4.185 6.656 1.00 98.19 119 VAL A N 1
ATOM 933 C CA . VAL A 1 119 ? 1.064 -3.832 5.770 1.00 98.19 119 VAL A CA 1
ATOM 934 C C . VAL A 1 119 ? -0.234 -4.324 6.394 1.00 98.19 119 VAL A C 1
ATOM 936 O O . VAL A 1 119 ? -0.295 -5.438 6.908 1.00 98.19 119 VAL A O 1
ATOM 939 N N . THR A 1 120 ? -1.272 -3.507 6.315 1.00 98.00 120 THR A N 1
ATOM 940 C CA . THR A 1 120 ? -2.632 -3.819 6.746 1.00 98.00 120 THR A CA 1
ATOM 941 C C . THR A 1 120 ? -3.565 -3.647 5.551 1.00 98.00 120 THR A C 1
ATOM 943 O O . THR A 1 120 ? -3.460 -2.660 4.817 1.00 98.00 120 THR A O 1
ATOM 946 N N . ILE A 1 121 ? -4.483 -4.593 5.349 1.00 97.56 121 ILE A N 1
ATOM 947 C CA . ILE A 1 121 ? -5.616 -4.424 4.438 1.00 97.56 121 ILE A CA 1
ATOM 948 C C . ILE A 1 121 ? -6.773 -3.774 5.198 1.00 97.56 121 ILE A C 1
ATOM 950 O O . ILE A 1 121 ? -7.123 -4.209 6.296 1.00 97.56 121 ILE A O 1
ATOM 954 N N . LYS A 1 122 ? -7.358 -2.727 4.614 1.00 98.06 122 LYS A N 1
ATOM 955 C CA . LYS A 1 122 ? -8.484 -1.987 5.192 1.00 98.06 122 LYS A CA 1
ATOM 956 C C . LYS A 1 122 ? -9.685 -2.037 4.261 1.00 98.06 122 LYS A C 1
ATOM 958 O O . LYS A 1 122 ? -9.566 -1.694 3.086 1.00 98.06 122 LYS A O 1
ATOM 963 N N . HIS A 1 123 ? -10.832 -2.468 4.773 1.00 96.75 123 HIS A N 1
ATOM 964 C CA . HIS A 1 123 ? -12.076 -2.614 4.010 1.00 96.75 123 HIS A CA 1
ATOM 965 C C . HIS A 1 123 ? -13.298 -2.399 4.904 1.00 96.75 123 HIS A C 1
ATOM 967 O O . HIS A 1 123 ? -13.181 -2.402 6.124 1.00 96.75 123 HIS A O 1
ATOM 973 N N . LEU A 1 124 ? -14.490 -2.237 4.326 1.00 96.38 124 LEU A N 1
ATOM 974 C CA . LEU A 1 124 ? -15.714 -2.157 5.133 1.00 96.38 124 LEU A CA 1
ATOM 975 C C . LEU A 1 124 ? -16.012 -3.487 5.837 1.00 96.38 124 LEU A C 1
ATOM 977 O O . LEU A 1 124 ? -15.784 -4.564 5.273 1.00 96.38 124 LEU A O 1
ATOM 981 N N . SER A 1 125 ? -16.551 -3.388 7.051 1.00 94.62 125 SER A N 1
ATOM 982 C CA . SER A 1 125 ? -17.173 -4.491 7.784 1.00 94.62 125 SER A CA 1
ATOM 983 C C . SER A 1 125 ? -18.380 -5.049 7.027 1.00 94.62 125 SER A C 1
ATOM 985 O O . SER A 1 125 ? -18.964 -4.383 6.170 1.00 94.62 125 SER A O 1
ATOM 987 N N . ALA A 1 126 ? -18.810 -6.269 7.360 1.00 92.06 126 ALA A N 1
ATOM 988 C CA . ALA A 1 126 ? -19.969 -6.893 6.709 1.00 92.06 126 ALA A CA 1
ATOM 989 C C . ALA A 1 126 ? -21.278 -6.089 6.876 1.00 92.06 126 ALA A C 1
ATOM 991 O O . ALA A 1 126 ? -22.134 -6.118 5.994 1.00 92.06 126 ALA A O 1
ATOM 992 N N . ASP A 1 127 ? -21.426 -5.347 7.978 1.00 92.19 127 ASP A N 1
ATOM 993 C CA . ASP A 1 127 ? -22.572 -4.464 8.234 1.00 92.19 127 ASP A CA 1
ATOM 994 C C . ASP A 1 127 ? -22.417 -3.052 7.634 1.00 92.19 127 ASP A C 1
ATOM 996 O O . ASP A 1 127 ? -23.333 -2.236 7.752 1.00 92.19 127 ASP A O 1
ATOM 1000 N N . LEU A 1 128 ? -21.285 -2.779 6.971 1.00 91.69 128 LEU A N 1
ATOM 1001 C CA . LEU A 1 128 ? -20.926 -1.512 6.327 1.00 91.69 128 LEU A CA 1
ATOM 1002 C C . LEU A 1 128 ? -20.852 -0.307 7.283 1.00 91.69 128 LEU A C 1
ATOM 1004 O O . LEU A 1 128 ? -20.960 0.837 6.839 1.00 91.69 128 LEU A O 1
ATOM 1008 N N . ARG A 1 129 ? -20.694 -0.537 8.593 1.00 91.88 129 ARG A N 1
ATOM 1009 C CA . ARG A 1 129 ? -20.684 0.528 9.615 1.00 91.88 129 ARG A CA 1
ATOM 1010 C C . ARG A 1 129 ? -19.297 0.932 10.084 1.00 91.88 129 ARG A C 1
ATOM 1012 O O . ARG A 1 129 ? -19.147 2.024 10.631 1.00 91.88 129 ARG A O 1
ATOM 1019 N N . SER A 1 130 ? -18.301 0.079 9.897 1.00 94.38 130 SER A N 1
ATOM 1020 C CA . SER A 1 130 ? -16.927 0.334 10.312 1.00 94.38 130 SER A CA 1
ATOM 1021 C C . SER A 1 130 ? -15.937 -0.122 9.248 1.00 94.38 130 SER A C 1
ATOM 1023 O O . SER A 1 130 ? -16.285 -0.802 8.281 1.00 94.38 130 SER A O 1
ATOM 1025 N N . VAL A 1 131 ? -14.685 0.293 9.419 1.00 96.50 131 VAL A N 1
ATOM 1026 C CA . VAL A 1 131 ? -13.561 -0.237 8.651 1.00 96.50 131 VAL A CA 1
ATOM 1027 C C . VAL A 1 131 ? -12.929 -1.350 9.471 1.00 96.50 131 VAL A C 1
ATOM 1029 O O . VAL A 1 131 ? -12.564 -1.143 10.626 1.00 96.50 131 VAL A O 1
ATOM 1032 N N . GLU A 1 132 ? -12.839 -2.531 8.876 1.00 95.62 132 GLU A N 1
ATOM 1033 C CA . GLU A 1 132 ? -12.058 -3.646 9.387 1.00 95.62 132 GLU A CA 1
ATOM 1034 C C . GLU A 1 132 ? -10.621 -3.527 8.889 1.00 95.62 132 GLU A C 1
ATOM 1036 O O . GLU A 1 132 ? -10.361 -3.148 7.742 1.00 95.62 132 GLU A O 1
ATOM 1041 N N . GLU A 1 133 ? -9.689 -3.855 9.776 1.00 96.12 133 GLU A N 1
ATOM 1042 C CA . GLU A 1 133 ? -8.257 -3.742 9.550 1.00 96.12 133 GLU A CA 1
ATOM 1043 C C . GLU A 1 133 ? -7.616 -5.098 9.821 1.00 96.12 133 GLU A C 1
ATOM 1045 O O . GLU A 1 133 ? -7.653 -5.598 10.945 1.00 96.12 133 GLU A O 1
ATOM 1050 N N . THR A 1 134 ? -7.039 -5.707 8.787 1.00 95.31 134 THR A N 1
ATOM 1051 C CA . THR A 1 134 ? -6.406 -7.025 8.901 1.00 95.31 134 THR A CA 1
ATOM 1052 C C . THR A 1 134 ? -4.917 -6.910 8.571 1.00 95.31 134 THR A C 1
ATOM 1054 O O . THR A 1 134 ? -4.568 -6.547 7.447 1.00 95.31 134 THR A O 1
ATOM 1057 N N . PRO A 1 135 ? -4.008 -7.188 9.521 1.00 96.19 135 PRO A N 1
ATOM 1058 C CA . PRO A 1 135 ? -2.577 -7.254 9.243 1.00 96.19 135 PRO A CA 1
ATOM 1059 C C . PRO A 1 135 ? -2.271 -8.312 8.183 1.00 96.19 135 PRO A C 1
ATOM 1061 O O . PRO A 1 135 ? -2.767 -9.434 8.271 1.00 96.19 135 PRO A O 1
ATOM 1064 N N . VAL A 1 136 ? -1.417 -7.987 7.215 1.00 96.44 136 VAL A N 1
ATOM 1065 C CA . VAL A 1 136 ? -0.874 -8.962 6.266 1.00 96.44 136 VAL A CA 1
ATOM 1066 C C . VAL A 1 136 ? 0.257 -9.727 6.963 1.00 96.44 136 VAL A C 1
ATOM 1068 O O . VAL A 1 136 ? 1.243 -9.104 7.364 1.00 96.44 136 VAL A O 1
ATOM 1071 N N . PRO A 1 137 ? 0.156 -11.060 7.129 1.00 93.62 137 PRO A N 1
ATOM 1072 C CA . PRO A 1 137 ? 1.226 -11.848 7.731 1.00 93.62 137 PRO A CA 1
ATOM 1073 C C . PRO A 1 137 ? 2.479 -11.856 6.853 1.00 93.62 137 PRO A C 1
ATOM 1075 O O . PRO A 1 137 ? 2.377 -11.917 5.628 1.00 93.62 137 PRO A O 1
ATOM 1078 N N . GLU A 1 138 ? 3.665 -11.919 7.464 1.00 91.50 138 GLU A N 1
ATOM 1079 C CA . GLU A 1 138 ? 4.923 -11.963 6.702 1.00 91.50 138 GLU A CA 1
ATOM 1080 C C . GLU A 1 138 ? 5.000 -13.155 5.738 1.00 91.50 138 GLU A C 1
ATOM 1082 O O . GLU A 1 138 ? 5.545 -13.036 4.643 1.00 91.50 138 GLU A O 1
ATOM 1087 N N . ALA A 1 139 ? 4.391 -14.289 6.103 1.00 92.69 139 ALA A N 1
ATOM 1088 C CA . ALA A 1 139 ? 4.312 -15.471 5.246 1.00 92.69 139 ALA A CA 1
ATOM 1089 C C . ALA A 1 139 ? 3.553 -15.214 3.926 1.00 92.69 139 ALA A C 1
ATOM 1091 O O . ALA A 1 139 ? 3.813 -15.887 2.932 1.00 92.69 139 ALA A O 1
ATOM 1092 N N . ALA A 1 140 ? 2.654 -14.224 3.897 1.00 94.38 140 ALA A N 1
ATOM 1093 C CA . ALA A 1 140 ? 1.860 -13.859 2.725 1.00 94.38 140 ALA A CA 1
ATOM 1094 C C . ALA A 1 140 ? 2.553 -12.817 1.824 1.00 94.38 140 ALA A C 1
ATOM 1096 O O . ALA A 1 140 ? 2.089 -12.554 0.717 1.00 94.38 140 ALA A O 1
ATOM 1097 N N . HIS A 1 141 ? 3.675 -12.228 2.256 1.00 93.94 141 HIS A N 1
ATOM 1098 C CA . HIS A 1 141 ? 4.361 -11.148 1.536 1.00 93.94 141 HIS A CA 1
ATOM 1099 C C . HIS A 1 141 ? 4.760 -11.510 0.099 1.00 93.94 141 HIS A C 1
ATOM 1101 O O . HIS A 1 141 ? 4.706 -10.655 -0.782 1.00 93.94 141 HIS A O 1
ATOM 1107 N N . ALA A 1 142 ? 5.129 -12.769 -0.152 1.00 92.75 142 ALA A N 1
ATOM 1108 C CA . ALA A 1 142 ? 5.490 -13.236 -1.490 1.00 92.75 142 ALA A CA 1
ATOM 1109 C C . ALA A 1 142 ? 4.293 -13.307 -2.455 1.00 92.75 142 ALA A C 1
ATOM 1111 O O . ALA A 1 142 ? 4.488 -13.283 -3.667 1.00 92.75 142 ALA A O 1
ATOM 1112 N N . LEU A 1 143 ? 3.069 -13.388 -1.925 1.00 95.12 143 LEU A N 1
ATOM 1113 C CA . LEU A 1 143 ? 1.836 -13.511 -2.702 1.00 95.12 143 LEU A CA 1
ATOM 1114 C C . LEU A 1 143 ? 0.997 -12.226 -2.700 1.00 95.12 143 LEU A C 1
ATOM 1116 O O . LEU A 1 143 ? 0.099 -12.118 -3.525 1.00 95.12 143 LEU A O 1
ATOM 1120 N N . LEU A 1 144 ? 1.295 -11.251 -1.830 1.00 96.56 144 LEU A N 1
ATOM 1121 C CA . LEU A 1 144 ? 0.484 -10.048 -1.573 1.00 96.56 144 LEU A CA 1
ATOM 1122 C C . LEU A 1 144 ? -0.016 -9.325 -2.834 1.00 96.56 144 LEU A C 1
ATOM 1124 O O . LEU A 1 144 ? -1.108 -8.780 -2.819 1.00 96.56 144 LEU A O 1
ATOM 1128 N N . PHE A 1 145 ? 0.750 -9.321 -3.925 1.00 97.56 145 PHE A N 1
ATOM 1129 C CA . PHE A 1 145 ? 0.385 -8.654 -5.180 1.00 97.56 145 PHE A CA 1
ATOM 1130 C C . PHE A 1 145 ? 0.015 -9.656 -6.277 1.00 97.56 145 PHE A C 1
ATOM 1132 O O . PHE A 1 145 ? 0.514 -9.582 -7.395 1.00 97.56 145 PHE A O 1
ATOM 1139 N N . THR A 1 146 ? -0.835 -10.624 -5.933 1.00 97.69 146 THR A N 1
ATOM 1140 C CA . THR A 1 146 ? -1.363 -11.643 -6.849 1.00 97.69 146 THR A CA 1
ATOM 1141 C C . THR A 1 146 ? -2.873 -11.790 -6.676 1.00 97.69 146 THR A C 1
ATOM 1143 O O . THR A 1 146 ? -3.425 -11.455 -5.624 1.00 97.69 146 THR A O 1
ATOM 1146 N N . ASP A 1 147 ? -3.558 -12.315 -7.691 1.00 97.12 147 ASP A N 1
ATOM 1147 C CA . ASP A 1 147 ? -4.983 -12.647 -7.570 1.00 97.12 147 ASP A CA 1
ATOM 1148 C C . ASP A 1 147 ? -5.208 -13.762 -6.536 1.00 97.12 147 ASP A C 1
ATOM 1150 O O . ASP A 1 147 ? -6.135 -13.671 -5.738 1.00 97.12 147 ASP A O 1
ATOM 1154 N N . ALA A 1 148 ? -4.295 -14.739 -6.455 1.00 96.50 148 ALA A N 1
ATOM 1155 C CA . ALA A 1 148 ? -4.359 -15.839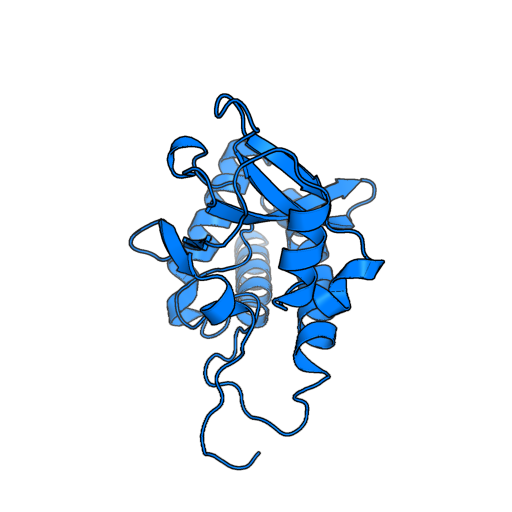 -5.490 1.00 96.50 148 ALA A CA 1
ATOM 1156 C C . ALA A 1 148 ? -4.393 -15.353 -4.029 1.00 96.50 148 ALA A C 1
ATOM 1158 O O . ALA A 1 148 ? -5.146 -15.884 -3.216 1.00 96.50 148 ALA A O 1
ATOM 1159 N N . TRP A 1 149 ? -3.620 -14.314 -3.693 1.00 96.88 149 TRP A N 1
ATOM 1160 C CA . TRP A 1 149 ? -3.679 -13.717 -2.356 1.00 96.88 149 TRP A CA 1
ATOM 1161 C C . TRP A 1 149 ? -5.040 -13.080 -2.068 1.00 96.88 149 TRP A C 1
ATOM 1163 O O . TRP A 1 149 ? -5.596 -13.281 -0.989 1.00 96.88 149 TRP A O 1
ATOM 1173 N N . LEU A 1 150 ? -5.613 -12.342 -3.025 1.00 97.19 150 LEU A N 1
ATOM 1174 C CA . LEU A 1 150 ? -6.921 -11.718 -2.817 1.00 97.19 150 LEU A CA 1
ATOM 1175 C C . LEU A 1 150 ? -8.046 -12.765 -2.756 1.00 97.19 150 LEU A C 1
ATOM 1177 O O . LEU A 1 150 ? -9.003 -12.595 -2.001 1.00 97.19 150 LEU A O 1
ATOM 1181 N N . GLU A 1 151 ? -7.931 -13.859 -3.510 1.00 96.44 151 GLU A N 1
ATOM 1182 C CA . GLU A 1 151 ? -8.826 -15.017 -3.419 1.00 96.44 151 GLU A CA 1
ATOM 1183 C C . GLU A 1 151 ? -8.783 -15.663 -2.027 1.00 96.44 151 GLU A C 1
ATOM 1185 O O . GLU A 1 151 ? -9.839 -15.917 -1.447 1.00 96.44 151 GLU A O 1
ATOM 1190 N N . GLU A 1 152 ? -7.593 -15.860 -1.449 1.00 95.31 152 GLU A N 1
ATOM 1191 C CA . GLU A 1 152 ? -7.430 -16.382 -0.085 1.00 95.31 152 GLU A CA 1
ATOM 1192 C C . GLU A 1 152 ? -8.052 -15.443 0.960 1.00 95.31 152 GLU A C 1
ATOM 1194 O O . GLU A 1 152 ? -8.828 -15.879 1.819 1.00 95.31 152 GLU A O 1
ATOM 1199 N N . VAL A 1 153 ? -7.793 -14.135 0.842 1.00 94.31 153 VAL A N 1
ATOM 1200 C CA . VAL A 1 153 ? -8.426 -13.114 1.689 1.00 94.31 153 VAL A CA 1
ATOM 1201 C C . VAL A 1 153 ? -9.948 -13.202 1.578 1.00 94.31 153 VAL A C 1
ATOM 1203 O O . VAL A 1 153 ? -10.641 -13.203 2.593 1.00 94.31 153 VAL A O 1
ATOM 1206 N N . ASN A 1 154 ? -10.493 -13.333 0.370 1.00 95.88 154 ASN A N 1
ATOM 1207 C CA . ASN A 1 154 ? -11.933 -13.440 0.156 1.00 95.88 154 ASN A CA 1
ATOM 1208 C C . ASN A 1 154 ? -12.542 -14.747 0.676 1.00 95.88 154 ASN A C 1
ATOM 1210 O O . ASN A 1 154 ? -13.659 -14.717 1.188 1.00 95.88 154 ASN A O 1
ATOM 1214 N N . GLY A 1 155 ? -11.824 -15.870 0.597 1.00 92.62 155 GLY A N 1
ATOM 1215 C CA . GLY A 1 155 ? -12.296 -17.172 1.078 1.00 92.62 155 GLY A CA 1
ATOM 1216 C C . GLY A 1 155 ? -12.535 -17.229 2.590 1.00 92.62 155 GLY A C 1
ATOM 1217 O O . GLY A 1 155 ? -13.325 -18.047 3.057 1.00 92.62 155 GLY A O 1
ATOM 1218 N N . SER A 1 156 ? -11.895 -16.341 3.355 1.00 84.38 156 SER A N 1
ATOM 1219 C CA . SER A 1 156 ? -12.053 -16.239 4.812 1.00 84.38 156 SER A CA 1
ATOM 1220 C C . SER A 1 156 ? -13.094 -15.201 5.266 1.00 84.38 156 SER A C 1
ATOM 1222 O O . SER A 1 156 ? -13.351 -15.077 6.466 1.00 84.38 156 SER A O 1
ATOM 1224 N N . ARG A 1 157 ? -13.713 -14.453 4.338 1.00 86.38 157 ARG A N 1
ATOM 1225 C CA . ARG A 1 157 ? -14.572 -13.297 4.655 1.00 86.38 157 ARG A CA 1
ATOM 1226 C C . ARG A 1 157 ? -16.064 -13.624 4.594 1.00 86.38 157 ARG A C 1
ATOM 1228 O O . ARG A 1 157 ? -16.534 -14.344 3.722 1.00 86.38 157 ARG A O 1
ATOM 1235 N N . ALA A 1 158 ? -16.825 -13.005 5.499 1.00 80.88 158 ALA A N 1
ATOM 1236 C CA . ALA A 1 158 ? -18.292 -13.060 5.526 1.00 80.88 158 ALA A CA 1
ATOM 1237 C C . ALA A 1 158 ? -18.976 -11.889 4.779 1.00 80.88 158 ALA A C 1
ATOM 1239 O O . ALA A 1 158 ? -20.198 -11.875 4.647 1.00 80.88 158 ALA A O 1
ATOM 1240 N N . GLY A 1 159 ? -18.208 -10.884 4.337 1.00 84.12 159 GLY A N 1
ATOM 1241 C CA . GLY A 1 159 ? -18.704 -9.670 3.676 1.00 84.12 159 GLY A CA 1
ATOM 1242 C C . GLY A 1 159 ? -18.618 -9.702 2.144 1.00 84.12 159 GLY A C 1
ATOM 1243 O O . GLY A 1 159 ? -18.347 -10.733 1.537 1.00 84.12 159 GLY A O 1
ATOM 1244 N N . ALA A 1 160 ? -18.820 -8.540 1.511 1.00 91.00 160 ALA A N 1
ATOM 1245 C CA . ALA A 1 160 ? -18.710 -8.388 0.056 1.00 91.00 160 ALA A CA 1
ATOM 1246 C C . ALA A 1 160 ? -17.304 -8.748 -0.445 1.00 91.00 160 ALA A C 1
ATOM 1248 O O . ALA A 1 160 ? -16.323 -8.256 0.115 1.00 91.00 160 ALA A O 1
ATOM 1249 N N . THR A 1 161 ? -17.207 -9.560 -1.499 1.00 95.81 161 THR A N 1
ATOM 1250 C CA . THR A 1 161 ? -15.942 -9.964 -2.134 1.00 95.81 161 THR A CA 1
ATOM 1251 C C . THR A 1 161 ? -15.119 -8.741 -2.535 1.00 95.81 161 THR A C 1
ATOM 1253 O O . THR A 1 161 ? -15.601 -7.878 -3.263 1.00 95.81 161 THR A O 1
ATOM 1256 N N . LEU A 1 162 ? -13.879 -8.666 -2.058 1.00 97.81 162 LEU A N 1
ATOM 1257 C CA . LEU A 1 162 ? -12.930 -7.621 -2.415 1.00 97.81 162 LEU A CA 1
ATOM 1258 C C . LEU A 1 162 ? -12.448 -7.829 -3.843 1.00 97.81 162 LEU A C 1
ATOM 1260 O O . LEU A 1 162 ? -12.030 -8.928 -4.202 1.00 97.81 162 LEU A O 1
ATOM 1264 N N . HIS A 1 163 ? -12.488 -6.771 -4.640 1.00 97.81 163 HIS A N 1
ATOM 1265 C CA . HIS A 1 163 ? -12.038 -6.805 -6.034 1.00 97.81 163 HIS A CA 1
ATOM 1266 C C . HIS A 1 163 ? -11.435 -5.477 -6.508 1.00 97.81 163 HIS A C 1
ATOM 1268 O O . HIS A 1 163 ? -10.798 -5.434 -7.562 1.00 97.81 163 HIS A O 1
ATOM 1274 N N . THR A 1 164 ? -11.619 -4.393 -5.751 1.00 98.56 164 THR A N 1
ATOM 1275 C CA . THR A 1 164 ? -11.151 -3.052 -6.108 1.00 98.56 164 THR A CA 1
ATOM 1276 C C . THR A 1 164 ? -10.220 -2.520 -5.030 1.00 98.56 164 THR A C 1
ATOM 1278 O O . THR A 1 164 ? -10.609 -2.401 -3.872 1.00 98.56 164 THR A O 1
ATOM 1281 N N . CYS A 1 165 ? -9.006 -2.148 -5.416 1.00 98.69 165 CYS A N 1
ATOM 1282 C CA . CYS A 1 165 ? -8.079 -1.440 -4.549 1.00 98.69 165 CYS A CA 1
ATOM 1283 C C . CYS A 1 165 ? -8.258 0.071 -4.743 1.00 98.69 165 CYS A C 1
ATOM 1285 O O . CYS A 1 165 ? -8.241 0.561 -5.873 1.00 98.69 165 CYS A O 1
ATOM 1287 N N . LEU A 1 166 ? -8.434 0.826 -3.664 1.00 98.81 166 LEU A N 1
ATOM 1288 C CA . LEU A 1 166 ? -8.366 2.279 -3.714 1.00 98.81 166 LEU A CA 1
ATOM 1289 C C . LEU A 1 166 ? -6.899 2.696 -3.773 1.00 98.81 166 LEU A C 1
ATOM 1291 O O . LEU A 1 166 ? -6.120 2.342 -2.896 1.00 98.81 166 LEU A O 1
ATOM 1295 N N . VAL A 1 167 ? -6.548 3.467 -4.798 1.00 98.69 167 VAL A N 1
ATOM 1296 C CA . VAL A 1 167 ? -5.212 4.036 -5.003 1.00 98.69 167 VAL A CA 1
ATOM 1297 C C . VAL A 1 167 ? -5.287 5.556 -4.928 1.00 98.69 167 VAL A C 1
ATOM 1299 O O . VAL A 1 167 ? -6.334 6.148 -5.195 1.00 98.69 167 VAL A O 1
ATOM 1302 N N . ALA A 1 168 ? -4.189 6.218 -4.578 1.00 98.50 168 ALA A N 1
ATOM 1303 C CA . ALA A 1 168 ? -4.148 7.675 -4.455 1.00 98.50 168 ALA A CA 1
ATOM 1304 C C . ALA A 1 168 ? -3.298 8.307 -5.557 1.00 98.50 168 ALA A C 1
ATOM 1306 O O . ALA A 1 168 ? -2.249 7.785 -5.918 1.00 98.50 168 ALA A O 1
ATOM 1307 N N . THR A 1 169 ? -3.747 9.459 -6.040 1.00 97.75 169 THR A N 1
ATOM 1308 C CA . THR A 1 169 ? -3.030 10.343 -6.964 1.00 97.75 169 THR A CA 1
ATOM 1309 C C . THR A 1 169 ? -3.056 11.768 -6.409 1.00 97.75 169 THR A C 1
ATOM 1311 O O . THR A 1 169 ? -3.750 12.036 -5.421 1.00 97.75 169 THR A O 1
ATOM 1314 N N . GLU A 1 170 ? -2.378 12.706 -7.070 1.00 95.69 170 GLU A N 1
ATOM 1315 C CA . GLU A 1 170 ? -2.452 14.129 -6.710 1.00 95.69 170 GLU A CA 1
ATOM 1316 C C . GLU A 1 170 ? -3.884 14.689 -6.795 1.00 95.69 170 GLU A C 1
ATOM 1318 O O . GLU A 1 170 ? -4.250 15.586 -6.041 1.00 95.69 170 GLU A O 1
ATOM 1323 N N . ASN A 1 171 ? -4.717 14.104 -7.663 1.00 95.31 171 ASN A N 1
ATOM 1324 C CA . ASN A 1 171 ? -6.100 14.515 -7.902 1.00 95.31 171 ASN A CA 1
ATOM 1325 C C . ASN A 1 171 ? -7.100 13.838 -6.949 1.00 95.31 171 ASN A C 1
ATOM 1327 O O . ASN A 1 171 ? -8.305 14.071 -7.041 1.00 95.31 171 ASN A O 1
ATOM 1331 N N . GLY A 1 172 ? -6.613 12.995 -6.034 1.00 96.44 172 GLY A N 1
ATOM 1332 C CA . GLY A 1 172 ? -7.418 12.297 -5.040 1.00 96.44 172 GLY A CA 1
ATOM 1333 C C . GLY A 1 172 ? -7.352 10.777 -5.149 1.00 96.44 172 GLY A C 1
ATOM 1334 O O . GLY A 1 172 ? -6.520 10.196 -5.850 1.00 96.44 172 GLY A O 1
ATOM 1335 N N . VAL A 1 173 ? -8.235 10.129 -4.390 1.00 98.25 173 VAL A N 1
ATOM 1336 C CA . VAL A 1 173 ? -8.340 8.669 -4.306 1.00 98.25 173 VAL A CA 1
ATOM 1337 C C . VAL A 1 173 ? -9.249 8.157 -5.417 1.00 98.25 173 VAL A C 1
ATOM 1339 O O . VAL A 1 173 ? -10.342 8.682 -5.624 1.00 98.25 173 VAL A O 1
ATOM 1342 N N . THR A 1 174 ? -8.810 7.109 -6.105 1.00 97.56 174 THR A N 1
ATOM 1343 C CA . THR A 1 174 ? -9.530 6.498 -7.224 1.00 97.56 174 THR A CA 1
ATOM 1344 C C . THR A 1 174 ? -9.589 4.977 -7.064 1.00 97.56 174 THR A C 1
ATOM 1346 O O . THR A 1 174 ? -8.620 4.382 -6.591 1.00 97.56 174 THR A O 1
ATOM 1349 N N . PR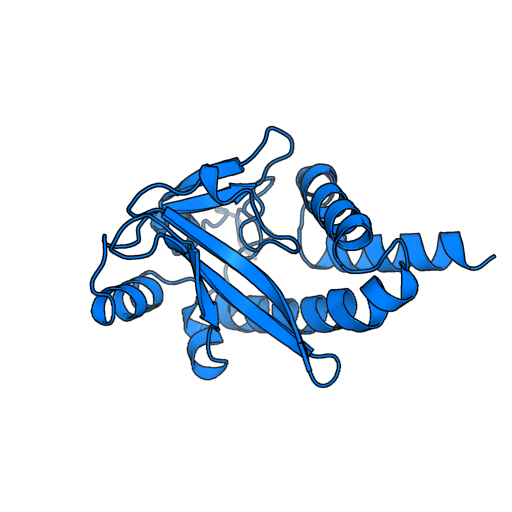O A 1 175 ? -10.705 4.327 -7.430 1.00 98.19 175 PRO A N 1
ATOM 1350 C CA . PRO A 1 175 ? -10.797 2.872 -7.441 1.00 98.19 175 PRO A CA 1
ATOM 1351 C C . PRO A 1 175 ? -10.024 2.280 -8.625 1.00 98.19 175 PRO A C 1
ATOM 1353 O O . PRO A 1 175 ? -10.141 2.761 -9.753 1.00 98.19 175 PRO A O 1
ATOM 1356 N N . LEU A 1 176 ? -9.289 1.196 -8.387 1.00 98.44 176 LEU A N 1
ATOM 1357 C CA . LEU A 1 176 ? -8.571 0.435 -9.404 1.00 98.44 176 LEU A CA 1
ATOM 1358 C C . LEU A 1 176 ? -8.878 -1.065 -9.247 1.00 98.44 176 LEU A C 1
ATOM 1360 O O . LEU A 1 176 ? -8.684 -1.608 -8.157 1.00 98.44 176 LEU A O 1
ATOM 1364 N N . PRO A 1 177 ? -9.345 -1.768 -10.297 1.00 98.31 177 PRO A N 1
ATOM 1365 C CA . PRO A 1 177 ? -9.535 -3.214 -10.229 1.00 98.31 177 PRO A CA 1
ATOM 1366 C C . PRO A 1 177 ? -8.238 -3.921 -9.831 1.00 98.31 177 PRO A C 1
ATOM 1368 O O . PRO A 1 177 ? -7.185 -3.633 -10.401 1.00 98.31 177 PRO A O 1
ATOM 1371 N N . TRP A 1 178 ? -8.312 -4.858 -8.884 1.00 98.44 178 TRP A N 1
ATOM 1372 C CA . TRP A 1 178 ? -7.128 -5.532 -8.343 1.00 98.44 178 TRP A CA 1
ATOM 1373 C C . TRP A 1 178 ? -6.291 -6.227 -9.416 1.00 98.44 178 TRP A C 1
ATOM 1375 O O . TRP A 1 178 ? -5.068 -6.151 -9.371 1.00 98.44 178 TRP A O 1
ATOM 1385 N N . SER A 1 179 ? -6.929 -6.797 -10.438 1.00 97.06 179 SER A N 1
ATOM 1386 C CA . SER A 1 179 ? -6.245 -7.447 -11.559 1.00 97.06 179 SER A CA 1
ATOM 1387 C C . SER A 1 179 ? -5.253 -6.531 -12.292 1.00 97.06 179 SER A C 1
ATOM 1389 O O . SER A 1 179 ? -4.250 -7.012 -12.815 1.00 97.06 179 SER A O 1
ATOM 1391 N N . ARG A 1 1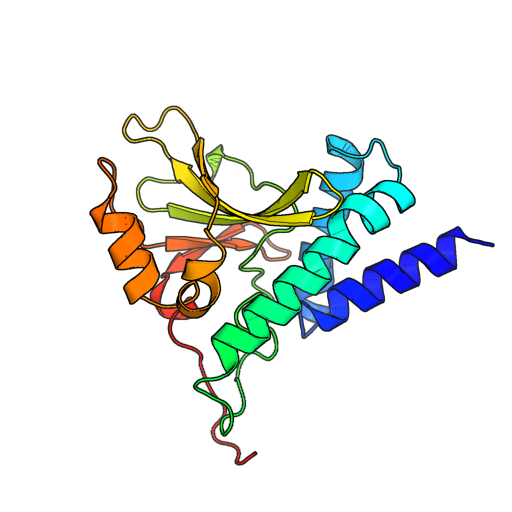80 ? -5.479 -5.206 -12.288 1.00 97.56 180 ARG A N 1
ATOM 1392 C CA . ARG A 1 180 ? -4.557 -4.201 -12.857 1.00 97.56 180 ARG A CA 1
ATOM 1393 C C . ARG A 1 180 ? -3.313 -3.964 -11.993 1.00 97.56 180 ARG A C 1
ATOM 1395 O O . ARG A 1 180 ? -2.349 -3.394 -12.484 1.00 97.56 180 ARG A O 1
ATOM 1402 N N . ILE A 1 181 ? -3.345 -4.355 -10.720 1.00 98.00 181 ILE A N 1
ATOM 1403 C CA . ILE A 1 181 ? -2.203 -4.304 -9.796 1.00 98.00 181 ILE A CA 1
ATOM 1404 C C . ILE A 1 181 ? -1.531 -5.678 -9.736 1.00 98.00 181 ILE A C 1
ATOM 1406 O O . ILE A 1 181 ? -0.311 -5.764 -9.826 1.00 98.00 181 ILE A O 1
ATOM 1410 N N . ALA A 1 182 ? -2.318 -6.748 -9.607 1.00 97.31 182 ALA A N 1
ATOM 1411 C CA . ALA A 1 182 ? -1.839 -8.119 -9.457 1.00 97.31 182 ALA A CA 1
ATOM 1412 C C . ALA A 1 182 ? -1.091 -8.648 -10.688 1.00 97.31 182 ALA A C 1
ATOM 1414 O O . ALA A 1 182 ? -0.202 -9.489 -10.563 1.00 97.31 182 ALA A O 1
ATOM 1415 N N . THR A 1 183 ? -1.433 -8.146 -11.877 1.00 94.69 183 THR A N 1
ATOM 1416 C CA . THR A 1 183 ? -0.734 -8.477 -13.120 1.00 94.69 183 THR A CA 1
ATOM 1417 C C . THR A 1 183 ? 0.185 -7.320 -13.517 1.00 94.69 183 THR A C 1
ATOM 1419 O O . THR A 1 183 ? -0.313 -6.312 -14.020 1.00 94.69 183 THR A O 1
ATOM 1422 N N . PRO A 1 184 ? 1.512 -7.423 -13.308 1.00 95.19 184 PRO A N 1
ATOM 1423 C CA . PRO A 1 184 ? 2.437 -6.387 -13.750 1.00 95.19 184 PRO A CA 1
ATOM 1424 C C . PRO A 1 184 ? 2.450 -6.251 -15.275 1.00 95.19 184 PRO A C 1
ATOM 1426 O O . PRO A 1 184 ? 2.426 -7.239 -16.011 1.00 95.19 184 PRO A O 1
ATOM 1429 N N . GLU A 1 185 ? 2.545 -5.009 -15.739 1.00 94.94 185 GLU A N 1
ATOM 1430 C CA . GLU A 1 185 ? 2.733 -4.669 -17.148 1.00 94.94 185 GLU A CA 1
ATOM 1431 C C . GLU A 1 185 ? 4.234 -4.491 -17.433 1.00 94.94 185 GLU A C 1
ATOM 1433 O O . GLU A 1 185 ? 4.987 -4.002 -16.584 1.00 94.94 185 GLU A O 1
ATOM 1438 N N . PHE A 1 186 ? 4.679 -4.886 -18.626 1.00 95.56 186 PHE A N 1
ATOM 1439 C CA . PHE A 1 186 ? 6.088 -4.868 -19.030 1.00 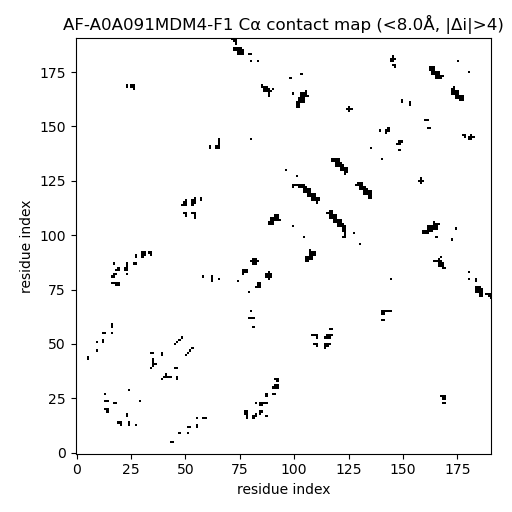95.56 186 PHE A CA 1
ATOM 1440 C C . PHE A 1 186 ? 6.274 -4.068 -20.316 1.00 95.56 186 PHE A C 1
ATOM 1442 O O . PHE A 1 186 ? 5.345 -3.961 -21.115 1.00 95.56 186 PHE A O 1
ATOM 1449 N N . THR A 1 187 ? 7.468 -3.516 -20.520 1.00 92.00 187 THR A N 1
ATOM 1450 C CA . THR A 1 187 ? 7.841 -2.930 -21.811 1.00 92.00 187 THR A CA 1
ATOM 1451 C C . THR A 1 187 ? 8.252 -4.032 -22.792 1.00 92.00 187 THR A C 1
ATOM 1453 O O . THR A 1 187 ? 8.670 -5.120 -22.389 1.00 92.00 187 THR A O 1
ATOM 1456 N N . ASP A 1 188 ? 8.160 -3.744 -24.091 1.00 84.75 188 ASP A N 1
ATOM 1457 C CA . ASP A 1 188 ? 8.628 -4.650 -25.151 1.00 84.75 188 ASP A CA 1
ATOM 1458 C C . ASP A 1 188 ? 10.162 -4.645 -25.313 1.00 84.75 188 ASP A C 1
ATOM 1460 O O . ASP A 1 188 ? 10.708 -5.351 -26.164 1.00 84.75 188 ASP A O 1
ATOM 1464 N N . GLU A 1 189 ? 10.878 -3.854 -24.509 1.00 72.00 189 GLU A N 1
ATOM 1465 C CA . GLU A 1 189 ? 12.328 -3.715 -24.610 1.00 72.00 189 GLU A CA 1
ATOM 1466 C C . GLU A 1 189 ? 13.061 -4.877 -23.914 1.00 72.00 189 GLU A C 1
ATOM 1468 O O . GLU A 1 189 ? 12.688 -5.285 -22.807 1.00 72.00 189 GLU A O 1
ATOM 1473 N N . PRO A 1 190 ? 14.124 -5.429 -24.529 1.00 60.72 190 PRO A N 1
ATOM 1474 C CA . PRO A 1 190 ? 14.986 -6.393 -23.858 1.00 60.72 190 PRO A CA 1
ATOM 1475 C C . PRO A 1 190 ? 15.776 -5.722 -22.723 1.00 60.72 190 PRO A C 1
ATOM 1477 O O . PRO A 1 190 ? 16.200 -4.574 -22.848 1.00 60.72 190 PRO A O 1
ATOM 1480 N N . ARG A 1 191 ? 15.965 -6.462 -21.622 1.00 63.50 191 ARG A N 1
ATOM 1481 C CA . ARG A 1 191 ? 16.723 -6.034 -20.435 1.00 63.50 191 ARG A CA 1
ATOM 1482 C C . ARG A 1 191 ? 18.231 -6.013 -20.662 1.00 63.50 191 ARG A C 1
ATOM 1484 O O . ARG A 1 191 ? 18.725 -6.904 -21.389 1.00 63.50 191 ARG A O 1
#

Organism: NCBI:txid57068

Sequence (191 aa):
QDAGSLDAAVQSALQALYPPFEATAPTVLGQVFRLLETSYQGDGLCCLLQFLIPAKRLFERLRQAACAPYFNRIFLHEGWPLCLHEKVVVHLAPLNPLLLRPGDFYLQAEPCEEQTARVTIKHLSADLRSVEETPVPEAAHALLFTDAWLEEVNGSRAGATLHTCLVATENGVTPLPWSRIATPEFTDEPR

pLDDT: mean 93.21, std 7.3, range [45.09, 98.81]

Solvent-accessible surface area (backbone atoms only — not comparable to full-atom values): 10350 Å² total; per-residue (Å²): 132,59,68,70,54,51,53,50,51,51,51,55,54,46,41,76,54,35,24,53,34,88,54,23,41,67,35,54,50,54,26,51,53,48,39,25,64,76,76,37,78,63,38,62,65,58,42,38,61,39,27,52,54,26,39,48,56,45,49,54,51,39,36,51,44,59,43,56,90,45,75,84,60,38,56,63,32,76,7,52,75,41,10,58,45,40,34,37,39,51,30,76,36,89,74,70,73,87,73,60,47,93,22,30,32,34,39,31,44,43,65,46,76,91,50,30,42,45,46,28,44,38,29,60,34,72,84,68,80,49,74,41,77,44,76,59,55,77,89,44,43,62,39,63,64,30,64,69,42,49,50,55,58,42,74,76,52,91,44,66,65,64,54,28,34,45,23,34,32,79,94,44,78,42,82,38,56,37,66,72,60,32,49,82,56,62,51,96,60,86,116

Secondary structure (DSSP, 8-state):
--HHHHHHHHHHHHHHHSSSHHHHHHHHHHHHHHHHHHTSTT-HHHHIIIIIHHHHHHHHHHHHHHHGGGTTS-BSSTTTTTEETTEE-EESSPPPGGG--TTEEEEEEEEEGGGEEEEEEEEE-TTSSSEEEEEPPGGGTTTTTSHHHHHHHHHT-SSSPP-EEEEEETTEEEEEETHHHHS--B-SS--

Radius of gyration: 16.43 Å; Cα contacts (8 Å, |Δi|>4): 318; chains: 1; bounding box: 44×40×43 Å

InterPro domains:
  IPR052231 Rho GEF and signaling-related domain-containing protein [PTHR45845] (4-190)
  IPR060650 Rho guanine nucleotide exc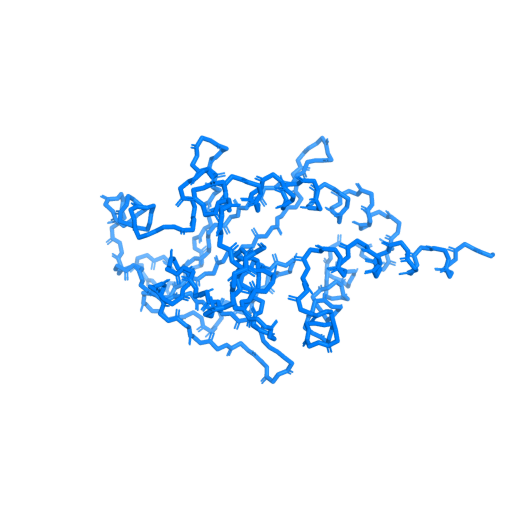hange factor 40-like, N-terminal domain [PF27628] (5-182)